Protein AF-A0A961HVD6-F1 (afdb_monomer_lite)

pLDDT: mean 87.01, std 12.21, range [40.41, 98.44]

Foldseek 3Di:
DKEAQQQQGWIWDDDQQAKIFIAHNVRHTQAIDHDDADPPAFGKTWAEKEAYNNRFKIWIFMQGPNWTKIWMWGDDPPDRYIDTDDIGTDPDDDPHYWDWEDEPFWIWTDALQWIWTGGDPDADIDTGGADDSPQDGAWAKYDAHFKIWTDRYQFWIFIAGSRGHTQDIGTPVVVVDRDRSVFWYWADDPDHQKIWIDGPVDIDIDHRDDDPD

Sequence (213 aa):
DYDFASESGHGFILFAGGQLRVLNPDGTLRAGFDYEADEDEQPVFFKSCAIAPDGATLAVHALMENADRILVFEIRQNEARLRETDDFTLPGIYPHLLHMAVNAHGVLVAAPDRTLLFGLQGQDDLDEPFENPEGGIYRPVLAGRDYFVYASGLQEVRVLDADGFEMVRVPLTATGVRYNLNTWRILAGREPRVFVLHSPDRLDFYRVQEFTR

Structure (mmCIF, N/CA/C/O backbone):
data_AF-A0A961HVD6-F1
#
_entry.id   AF-A0A961HVD6-F1
#
loop_
_atom_site.group_PDB
_atom_site.id
_atom_site.type_symbol
_atom_site.label_atom_id
_atom_site.label_alt_id
_atom_site.label_comp_id
_atom_site.label_asym_id
_atom_site.label_entity_id
_atom_site.label_seq_id
_atom_site.pdbx_PDB_ins_code
_atom_site.Cartn_x
_atom_site.Cartn_y
_atom_site.Cartn_z
_atom_site.occupancy
_atom_site.B_iso_or_equiv
_atom_site.auth_seq_id
_atom_site.auth_comp_id
_atom_site.auth_asym_id
_atom_site.auth_atom_id
_atom_site.pdbx_PDB_model_num
ATOM 1 N N . ASP A 1 1 ? -8.473 8.421 2.447 1.00 96.38 1 ASP A N 1
ATOM 2 C CA . ASP A 1 1 ? -8.016 7.578 1.326 1.00 96.38 1 ASP A CA 1
ATOM 3 C C . ASP A 1 1 ? -8.707 6.220 1.410 1.00 96.38 1 ASP A C 1
ATOM 5 O O . ASP A 1 1 ? -9.426 5.999 2.386 1.00 96.38 1 ASP A O 1
ATOM 9 N N . TYR A 1 2 ? -8.571 5.351 0.412 1.00 96.94 2 TYR A N 1
ATOM 10 C CA . TYR A 1 2 ? -9.075 3.978 0.487 1.00 96.94 2 TYR A CA 1
ATOM 11 C C . TYR A 1 2 ? -8.219 3.000 -0.321 1.00 96.94 2 TYR A C 1
ATOM 13 O O . TYR A 1 2 ? -7.558 3.394 -1.278 1.00 96.94 2 TYR A O 1
ATOM 21 N N . ASP A 1 3 ? -8.295 1.718 0.032 1.00 97.00 3 ASP A N 1
ATOM 22 C CA . ASP A 1 3 ? -7.670 0.621 -0.712 1.00 97.00 3 ASP A CA 1
ATOM 23 C C . ASP A 1 3 ? -8.498 -0.677 -0.611 1.00 97.00 3 ASP A C 1
ATOM 25 O O . ASP A 1 3 ? -9.421 -0.772 0.204 1.00 97.00 3 ASP A 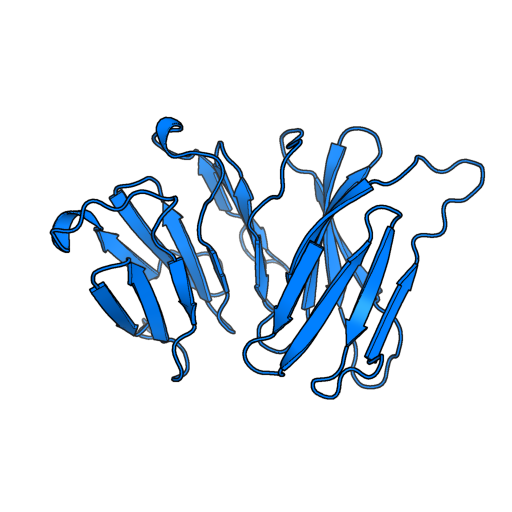O 1
ATOM 29 N N . PHE A 1 4 ? -8.204 -1.673 -1.450 1.00 95.56 4 PHE A N 1
ATOM 30 C CA . PHE A 1 4 ? -8.926 -2.945 -1.510 1.00 95.56 4 PHE A CA 1
ATOM 31 C C . PHE A 1 4 ? -7.991 -4.151 -1.482 1.00 95.56 4 PHE A C 1
ATOM 33 O O . PHE A 1 4 ? -7.079 -4.283 -2.296 1.00 95.56 4 PHE A O 1
ATOM 40 N N . ALA A 1 5 ? -8.303 -5.102 -0.607 1.00 95.56 5 ALA A N 1
ATOM 41 C CA . ALA A 1 5 ? -7.581 -6.359 -0.503 1.00 95.56 5 ALA A CA 1
ATOM 42 C C . ALA A 1 5 ? -7.982 -7.292 -1.655 1.00 95.56 5 ALA A C 1
ATOM 44 O O . ALA A 1 5 ? -9.120 -7.761 -1.728 1.00 95.56 5 ALA A O 1
ATOM 45 N N . SER A 1 6 ? -7.054 -7.559 -2.571 1.00 91.50 6 SER A N 1
ATOM 46 C CA . SER A 1 6 ? -7.339 -8.247 -3.836 1.00 91.50 6 SER A CA 1
ATOM 47 C C . SER A 1 6 ? -7.744 -9.722 -3.696 1.00 91.50 6 SER A C 1
ATOM 49 O O . SER A 1 6 ? -8.487 -10.214 -4.545 1.00 91.50 6 SER A O 1
ATOM 51 N N . GLU A 1 7 ? -7.303 -10.426 -2.646 1.00 92.81 7 GLU A N 1
ATOM 52 C CA . GLU A 1 7 ? -7.670 -11.832 -2.404 1.00 92.81 7 GLU A CA 1
ATOM 53 C C . GLU A 1 7 ? -8.910 -11.951 -1.515 1.00 92.81 7 GLU A C 1
ATOM 55 O O . GLU A 1 7 ? -9.793 -12.768 -1.773 1.00 92.81 7 GLU A O 1
ATOM 60 N N . SER A 1 8 ? -8.982 -11.142 -0.457 1.00 93.56 8 SER A N 1
ATOM 61 C CA . SER A 1 8 ? -10.047 -11.252 0.544 1.00 93.56 8 SER A CA 1
ATOM 62 C C . SER A 1 8 ? -11.287 -10.404 0.242 1.00 93.56 8 SER A C 1
ATOM 64 O O . SER A 1 8 ? -12.349 -10.655 0.809 1.00 93.56 8 SER A O 1
ATOM 66 N N . GLY A 1 9 ? -11.173 -9.410 -0.643 1.00 94.94 9 GLY A N 1
ATOM 67 C CA . GLY A 1 9 ? -12.255 -8.497 -1.020 1.00 94.94 9 GLY A CA 1
ATOM 68 C C . GLY A 1 9 ? -12.602 -7.447 0.038 1.00 94.94 9 GLY A C 1
ATOM 69 O O . GLY A 1 9 ? -13.599 -6.743 -0.119 1.00 94.94 9 GLY A O 1
ATOM 70 N N . HIS A 1 10 ? -11.823 -7.341 1.118 1.00 96.56 10 HIS A N 1
ATOM 71 C CA . HIS A 1 10 ? -12.032 -6.311 2.133 1.00 96.56 10 HIS A CA 1
ATOM 72 C C . HIS A 1 10 ? -11.754 -4.915 1.571 1.00 96.56 10 HIS A C 1
ATOM 74 O O . HIS A 1 10 ? -10.795 -4.713 0.825 1.00 96.56 10 HIS A O 1
ATOM 80 N N . GLY A 1 11 ? -12.573 -3.946 1.972 1.00 97.94 11 GLY A N 1
ATOM 81 C CA . GLY A 1 11 ? -12.310 -2.529 1.732 1.00 97.94 11 GLY A CA 1
ATOM 82 C C . GLY A 1 11 ? -11.630 -1.899 2.939 1.00 97.94 11 GLY A C 1
ATOM 83 O O . GLY A 1 11 ? -12.036 -2.152 4.071 1.00 97.94 11 GLY A O 1
ATOM 84 N N . PHE A 1 12 ? -10.634 -1.053 2.717 1.00 98.12 12 PHE A N 1
ATOM 85 C CA . PHE A 1 12 ? -10.002 -0.240 3.747 1.00 98.12 12 PHE A CA 1
ATOM 86 C C . PHE A 1 12 ? -10.292 1.232 3.483 1.00 98.12 12 PHE A C 1
ATOM 88 O O . PHE A 1 12 ? -10.072 1.720 2.379 1.00 98.12 12 PHE A O 1
ATOM 95 N N . ILE A 1 13 ? -10.801 1.939 4.488 1.00 98.31 13 ILE A N 1
ATOM 96 C CA . ILE A 1 13 ? -11.105 3.364 4.422 1.00 98.31 13 ILE A CA 1
ATOM 97 C C . ILE A 1 13 ? -10.343 4.084 5.527 1.00 98.31 13 ILE A C 1
ATOM 99 O O . ILE A 1 13 ? -10.416 3.720 6.704 1.00 98.31 13 ILE A O 1
ATOM 103 N N . LEU A 1 14 ? -9.667 5.153 5.126 1.00 97.88 14 LEU A N 1
ATOM 104 C CA . LEU A 1 14 ? -8.928 6.064 5.982 1.00 97.88 14 LEU A CA 1
ATOM 105 C C . LEU A 1 14 ? -9.602 7.435 5.996 1.00 97.88 14 LEU A C 1
ATOM 107 O O . LEU A 1 14 ? -9.875 8.023 4.941 1.00 97.88 14 LEU A O 1
ATOM 111 N N . PHE A 1 15 ? -9.778 7.980 7.195 1.00 97.06 15 PHE A N 1
ATOM 112 C CA . PHE A 1 15 ? -10.212 9.350 7.436 1.00 97.06 15 PHE A CA 1
ATOM 113 C C . PHE A 1 15 ? -9.050 10.169 7.995 1.00 97.06 15 PHE A C 1
ATOM 115 O O . PHE A 1 15 ? -8.335 9.719 8.887 1.00 97.06 15 PHE A O 1
ATOM 122 N N . ALA A 1 16 ? -8.885 11.395 7.493 1.00 95.44 16 ALA A N 1
ATOM 123 C CA . ALA A 1 16 ? -7.726 12.228 7.815 1.00 95.44 16 ALA A CA 1
ATOM 124 C C . ALA A 1 16 ? -7.584 12.552 9.312 1.00 95.44 16 ALA A C 1
ATOM 126 O O . ALA A 1 16 ? -6.470 12.744 9.786 1.00 95.44 16 ALA A O 1
ATOM 127 N N . GLY A 1 17 ? -8.698 12.562 10.052 1.00 93.44 17 GLY A N 1
ATOM 128 C CA . GLY A 1 17 ? -8.731 12.782 11.500 1.00 93.44 17 GLY A CA 1
ATOM 129 C C . GLY A 1 17 ? -8.366 11.560 12.349 1.00 93.44 17 GLY A C 1
ATOM 130 O O . GLY A 1 17 ? -8.768 11.515 13.504 1.00 93.44 17 GLY A O 1
ATOM 131 N N . GLY A 1 18 ? -7.685 10.556 11.789 1.00 94.31 18 GLY A N 1
ATOM 132 C CA . GLY A 1 18 ? -7.186 9.411 12.555 1.00 94.31 18 GLY A CA 1
ATOM 133 C C . GLY A 1 18 ? -8.149 8.225 12.676 1.00 94.31 18 GLY A C 1
ATOM 134 O O . GLY A 1 18 ? -7.888 7.308 13.449 1.00 94.31 18 GLY A O 1
ATOM 135 N N . GLN A 1 19 ? -9.262 8.207 11.930 1.00 96.50 19 GLN A N 1
ATOM 136 C CA . GLN A 1 19 ? -10.169 7.053 11.924 1.00 96.50 19 GLN A CA 1
ATOM 137 C C . GLN A 1 19 ? -9.837 6.090 10.784 1.00 96.50 19 GLN A C 1
ATOM 139 O O . GLN A 1 19 ? -9.651 6.492 9.634 1.00 96.50 19 GLN A O 1
ATOM 144 N N . LEU A 1 20 ? -9.852 4.799 11.096 1.00 97.94 20 LEU A N 1
ATOM 145 C CA . LEU A 1 20 ? -9.625 3.691 10.175 1.00 97.94 20 LEU A CA 1
ATOM 146 C C . LEU A 1 20 ? -10.814 2.739 10.223 1.00 97.94 20 LEU A C 1
ATOM 148 O O . LEU A 1 20 ? -11.308 2.396 11.302 1.00 97.94 20 LEU A O 1
ATOM 152 N N . ARG A 1 21 ? -11.292 2.297 9.062 1.00 98.06 21 ARG A N 1
ATOM 153 C CA . ARG A 1 21 ? -12.404 1.347 8.952 1.00 98.06 21 ARG A CA 1
ATOM 154 C C . ARG A 1 21 ? -12.072 0.283 7.924 1.00 98.06 21 ARG A C 1
ATOM 156 O O . ARG A 1 21 ? -11.717 0.605 6.796 1.00 98.06 21 ARG A O 1
ATOM 163 N N . VAL A 1 22 ? -12.249 -0.974 8.302 1.00 97.75 22 VAL A N 1
ATOM 164 C CA . VAL A 1 22 ? -12.130 -2.115 7.396 1.00 97.75 22 VAL A CA 1
ATOM 165 C C . VAL A 1 22 ? -13.504 -2.729 7.220 1.00 97.75 22 VAL A C 1
ATOM 167 O O . VAL A 1 22 ? -14.193 -3.013 8.198 1.00 97.75 22 VAL A O 1
ATOM 170 N N . LEU A 1 23 ? -13.909 -2.905 5.971 1.00 97.81 23 LEU A N 1
ATOM 171 C CA . LEU A 1 23 ? -15.210 -3.412 5.569 1.00 97.81 23 LEU A CA 1
ATOM 172 C C . LEU A 1 23 ? -15.075 -4.824 5.005 1.00 97.81 23 LEU A C 1
ATOM 174 O O . LEU A 1 23 ? -14.132 -5.122 4.272 1.00 97.81 23 LEU A O 1
ATOM 178 N N . ASN A 1 24 ? -16.046 -5.674 5.318 1.00 96.62 24 ASN A N 1
ATOM 179 C CA . ASN A 1 24 ? -16.273 -6.944 4.638 1.00 96.62 24 ASN A CA 1
ATOM 180 C C . ASN A 1 24 ? -16.651 -6.716 3.162 1.00 96.62 24 ASN A C 1
ATOM 182 O O . ASN A 1 24 ? -17.112 -5.625 2.812 1.00 96.62 24 ASN A O 1
ATOM 186 N N . PRO A 1 25 ? -16.529 -7.740 2.295 1.00 96.38 25 PRO A N 1
ATOM 187 C CA . PRO A 1 25 ? -16.942 -7.640 0.892 1.00 96.38 25 PRO A CA 1
ATOM 188 C C . PRO A 1 25 ? -18.417 -7.255 0.689 1.00 96.38 25 PRO A C 1
ATOM 190 O O . PRO A 1 25 ? -18.783 -6.726 -0.357 1.00 96.38 25 PRO A O 1
ATOM 193 N N . ASP A 1 26 ? -19.271 -7.511 1.683 1.00 97.00 26 ASP A N 1
ATOM 194 C CA . ASP A 1 26 ? -20.685 -7.117 1.687 1.00 97.00 26 ASP A CA 1
ATOM 195 C C . ASP A 1 26 ? -20.925 -5.665 2.157 1.00 97.00 26 ASP A C 1
ATOM 197 O O . ASP A 1 26 ? -22.067 -5.209 2.206 1.00 97.00 26 ASP A O 1
ATOM 201 N N . GLY A 1 27 ? -19.860 -4.931 2.494 1.00 96.00 27 GLY A N 1
ATOM 202 C CA . GLY A 1 27 ? -19.898 -3.550 2.972 1.00 96.00 27 GLY A CA 1
ATOM 203 C C . GLY A 1 27 ? -20.130 -3.396 4.477 1.00 96.00 27 GLY A C 1
ATOM 204 O O . GLY A 1 27 ? -20.150 -2.266 4.968 1.00 96.00 27 GLY A O 1
ATOM 205 N N . THR A 1 28 ? -20.294 -4.485 5.234 1.00 97.31 28 THR A N 1
ATOM 206 C CA . THR A 1 28 ? -20.433 -4.414 6.697 1.00 97.31 28 THR A CA 1
ATOM 207 C C . THR A 1 28 ? -19.098 -4.101 7.373 1.00 97.31 28 THR A C 1
ATOM 209 O O . THR A 1 28 ? -18.032 -4.443 6.864 1.00 97.31 28 THR A O 1
ATOM 212 N N . LEU A 1 29 ? -19.131 -3.442 8.536 1.00 96.62 29 LEU A N 1
ATOM 213 C CA . LEU A 1 29 ? -17.916 -3.133 9.291 1.00 96.62 29 LEU A CA 1
ATOM 214 C C . LEU A 1 29 ? -17.283 -4.422 9.837 1.00 96.62 29 LEU A C 1
ATOM 216 O O . LEU A 1 29 ? -17.915 -5.142 10.608 1.00 96.62 29 LEU A O 1
ATOM 220 N N . ARG A 1 30 ? -16.025 -4.677 9.469 1.00 95.38 30 ARG A N 1
ATOM 221 C CA . ARG A 1 30 ? -15.203 -5.778 9.987 1.00 95.38 30 ARG A CA 1
ATOM 222 C C . ARG A 1 30 ? -14.412 -5.356 11.218 1.00 95.38 30 ARG A C 1
ATOM 224 O O . ARG A 1 30 ? -14.473 -6.028 12.240 1.00 95.38 30 ARG A O 1
ATOM 231 N N . ALA A 1 31 ? -13.659 -4.266 11.103 1.00 97.31 31 ALA A N 1
ATOM 232 C CA . ALA A 1 31 ? -12.807 -3.759 12.172 1.00 97.31 31 ALA A CA 1
ATOM 233 C C . ALA A 1 31 ? -12.637 -2.240 12.077 1.00 97.31 31 ALA A C 1
ATOM 235 O O . ALA A 1 31 ? -12.802 -1.651 11.004 1.00 97.31 31 ALA A O 1
ATOM 236 N N . GLY A 1 32 ? -12.292 -1.602 13.193 1.00 96.50 32 GLY A N 1
ATOM 237 C CA . GLY A 1 32 ? -12.014 -0.170 13.228 1.00 96.50 32 GLY A CA 1
ATOM 238 C C . GLY A 1 32 ? -10.918 0.217 14.210 1.00 96.50 32 GLY A C 1
ATOM 239 O O . GLY A 1 32 ? -10.555 -0.543 15.110 1.00 96.50 32 GLY A O 1
ATOM 240 N N . PHE A 1 33 ? -10.403 1.421 14.011 1.00 96.44 33 PHE A N 1
ATOM 241 C CA . PHE A 1 33 ? -9.526 2.122 14.937 1.00 96.44 33 PHE A CA 1
ATOM 242 C C . PHE A 1 33 ? -9.865 3.604 14.885 1.00 96.44 33 PHE A C 1
ATOM 244 O O . PHE A 1 33 ? -10.141 4.137 13.810 1.00 96.44 33 PHE A O 1
ATOM 251 N N . ASP A 1 34 ? -9.865 4.235 16.047 1.00 94.38 34 ASP A N 1
ATOM 252 C CA . ASP A 1 34 ? -10.027 5.669 16.202 1.00 94.38 34 ASP A CA 1
ATOM 253 C C . ASP A 1 34 ? -8.810 6.157 16.975 1.00 94.38 34 ASP A C 1
ATOM 255 O O . ASP A 1 34 ? -8.544 5.669 18.073 1.00 94.38 34 ASP A O 1
ATOM 259 N N . TYR A 1 35 ? -8.050 7.067 16.368 1.00 90.38 35 TYR A N 1
ATOM 260 C CA . TYR A 1 35 ? -6.991 7.770 17.071 1.00 90.38 35 TYR A CA 1
ATOM 261 C C . TYR A 1 35 ? -7.640 8.665 18.131 1.00 90.38 35 TYR A C 1
ATOM 263 O O . TYR A 1 35 ? -8.384 9.594 17.803 1.00 90.38 35 TYR A O 1
ATOM 271 N N . GLU A 1 36 ? -7.394 8.357 19.396 1.00 83.38 36 GLU A N 1
ATOM 272 C CA . GLU A 1 36 ? -7.840 9.161 20.526 1.00 83.38 36 GLU A CA 1
ATOM 273 C C . GLU A 1 36 ? -6.686 10.084 20.899 1.00 83.38 36 GLU A C 1
ATOM 275 O O . GLU A 1 36 ? -5.717 9.636 21.493 1.00 83.38 36 GLU A O 1
ATOM 280 N N . ALA A 1 37 ? -6.772 11.356 20.502 1.00 67.31 37 ALA A N 1
ATOM 281 C CA . ALA A 1 37 ? -5.820 12.351 20.972 1.00 67.31 37 ALA A CA 1
ATOM 282 C C . ALA A 1 37 ? -6.122 12.660 22.444 1.00 67.31 37 ALA A C 1
ATOM 284 O O . ALA A 1 37 ? -7.191 13.200 22.750 1.00 67.31 37 ALA A O 1
ATOM 285 N N . ASP A 1 38 ? -5.197 12.328 23.341 1.00 67.81 38 ASP A N 1
ATOM 286 C CA . ASP A 1 38 ? -5.226 12.836 24.715 1.00 67.81 38 ASP A CA 1
ATOM 287 C C . ASP A 1 38 ? -4.996 14.364 24.735 1.00 67.81 38 ASP A C 1
ATOM 289 O O . ASP A 1 38 ? -4.499 14.949 23.771 1.00 67.81 38 ASP A O 1
ATOM 293 N N . GLU A 1 39 ? -5.354 15.044 25.835 1.00 61.69 39 GLU A N 1
ATOM 294 C CA . GLU A 1 39 ? -5.254 16.518 25.953 1.00 61.69 39 GLU A CA 1
ATOM 295 C C . GLU A 1 39 ? -3.830 17.067 25.713 1.00 61.69 39 GLU A C 1
ATOM 297 O O . GLU A 1 39 ? -3.677 18.226 25.321 1.00 61.69 39 GLU A O 1
ATOM 302 N N . ASP A 1 40 ? -2.809 16.225 25.904 1.00 65.06 40 ASP A N 1
ATOM 303 C CA . ASP A 1 40 ? -1.390 16.535 25.707 1.00 65.06 40 ASP A CA 1
ATOM 304 C C . ASP A 1 40 ? -0.812 15.974 24.387 1.00 65.06 40 ASP A C 1
ATOM 306 O O . ASP A 1 40 ? 0.363 16.205 24.080 1.00 65.06 40 ASP A O 1
ATOM 310 N N . GLU A 1 41 ? -1.599 15.242 23.592 1.00 67.81 41 GLU A N 1
ATOM 311 C CA . GLU A 1 41 ? -1.128 14.624 22.350 1.00 67.81 41 GLU A CA 1
ATOM 312 C C . GLU A 1 41 ? -1.176 15.569 21.147 1.00 67.81 41 GLU A C 1
ATOM 314 O O . GLU A 1 41 ? -2.061 16.413 20.978 1.00 67.81 41 GLU A O 1
ATOM 319 N N . GLN A 1 42 ? -0.187 15.414 20.265 1.00 74.12 42 GLN A N 1
ATOM 320 C CA . GLN A 1 42 ? -0.107 16.203 19.044 1.00 74.12 42 GLN A CA 1
ATOM 321 C C . GLN A 1 42 ? -1.145 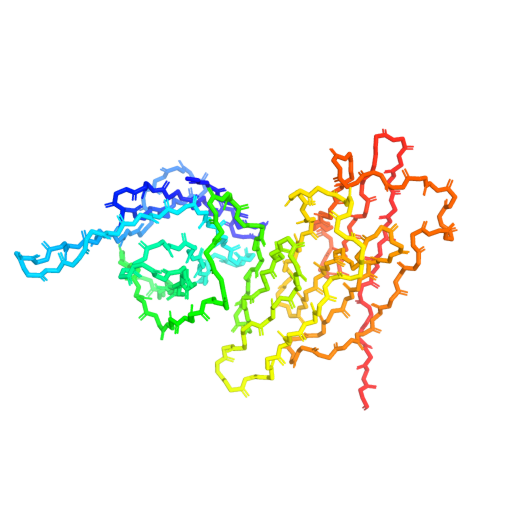15.742 18.011 1.00 74.12 42 GLN A C 1
ATOM 323 O O . GLN A 1 42 ? -1.423 14.549 17.894 1.00 74.12 42 GLN A O 1
ATOM 328 N N . PRO A 1 43 ? -1.703 16.671 17.213 1.00 83.88 43 PRO A N 1
ATOM 329 C CA . PRO A 1 43 ? -2.665 16.317 16.180 1.00 83.88 43 PRO A CA 1
ATOM 330 C C . PRO A 1 43 ? -2.037 15.376 15.148 1.00 83.88 43 PRO A C 1
ATOM 332 O O . PRO A 1 43 ? -0.922 15.610 14.676 1.00 83.88 43 PRO A O 1
ATOM 335 N N . VAL A 1 44 ? -2.797 14.358 14.746 1.00 91.06 44 VAL A N 1
ATOM 336 C CA . VAL A 1 44 ? -2.428 13.460 13.647 1.00 91.06 44 VAL A CA 1
ATOM 337 C C . VAL A 1 44 ? -3.134 13.863 12.365 1.00 91.06 44 VAL A C 1
ATOM 339 O O . VAL A 1 44 ? -4.266 14.354 12.381 1.00 91.06 44 VAL A O 1
ATOM 342 N N . PHE A 1 45 ? -2.483 13.619 11.232 1.00 95.19 45 PHE A N 1
ATOM 343 C CA . PHE A 1 45 ? -3.111 13.771 9.927 1.00 95.19 45 PHE A CA 1
ATOM 344 C C . PHE A 1 45 ? -2.814 12.567 9.043 1.00 95.19 45 PHE A C 1
ATOM 346 O O . PHE A 1 45 ? -1.714 12.419 8.508 1.00 95.19 45 PHE A O 1
ATOM 353 N N . PHE A 1 46 ? -3.809 11.700 8.884 1.00 97.00 46 PHE A N 1
ATOM 354 C CA . PHE A 1 46 ? -3.704 10.498 8.062 1.00 97.00 46 PHE A CA 1
ATOM 355 C C . PHE A 1 46 ? -3.881 10.868 6.583 1.00 97.00 46 PHE A C 1
ATOM 357 O O . PHE A 1 46 ? -4.850 11.534 6.210 1.00 97.00 46 PHE A O 1
ATOM 364 N N . LYS A 1 47 ? -2.946 10.449 5.727 1.00 96.94 47 LYS A N 1
ATOM 365 C CA . LYS A 1 47 ? -2.863 10.893 4.327 1.00 96.94 47 LYS A CA 1
ATOM 366 C C . LYS A 1 47 ? -3.256 9.795 3.351 1.00 96.94 47 LYS A C 1
ATOM 368 O O . LYS A 1 47 ? -4.237 9.971 2.632 1.00 96.94 47 LYS A O 1
ATOM 373 N N . SER A 1 48 ? -2.519 8.686 3.333 1.00 97.38 48 SER A N 1
ATOM 374 C CA . SER A 1 48 ? -2.748 7.561 2.419 1.00 97.38 48 SER A CA 1
ATOM 375 C C . SER A 1 48 ? -2.723 6.219 3.136 1.00 97.38 48 SER A C 1
ATOM 377 O O . SER A 1 48 ? -2.219 6.109 4.255 1.00 97.38 48 SER A O 1
ATOM 379 N N . CYS A 1 49 ? -3.299 5.200 2.504 1.00 97.94 49 CYS A N 1
ATOM 380 C CA . CYS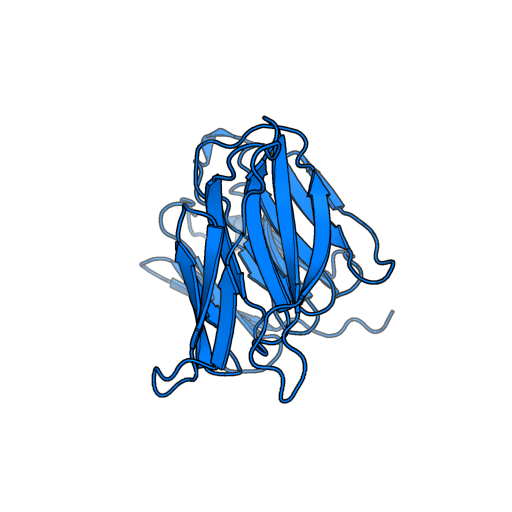 A 1 49 ? -3.392 3.859 3.070 1.00 97.94 49 CYS A CA 1
ATOM 381 C C . CYS A 1 49 ? -3.121 2.760 2.043 1.00 97.94 49 CYS A C 1
ATOM 383 O O . CYS A 1 49 ? -3.334 2.959 0.851 1.00 97.94 49 CYS A O 1
ATOM 385 N N . ALA A 1 50 ? -2.718 1.590 2.535 1.00 98.06 50 ALA A N 1
ATOM 386 C CA . ALA A 1 50 ? -2.680 0.348 1.773 1.00 98.06 50 ALA A CA 1
ATOM 387 C C . ALA A 1 50 ? -3.172 -0.827 2.630 1.00 98.06 50 ALA A C 1
ATOM 389 O O . ALA A 1 50 ? -3.038 -0.804 3.858 1.00 98.06 50 ALA A O 1
ATOM 390 N N . ILE A 1 51 ? -3.732 -1.854 1.995 1.00 97.81 51 ILE A N 1
ATOM 391 C CA . ILE A 1 51 ? -4.143 -3.105 2.644 1.00 97.81 51 ILE A CA 1
ATOM 392 C C . ILE A 1 51 ? -3.532 -4.310 1.926 1.00 97.81 51 ILE A C 1
ATOM 394 O O . ILE A 1 51 ? -3.451 -4.358 0.700 1.00 97.81 51 ILE A O 1
ATOM 398 N N . ALA A 1 52 ? -3.104 -5.303 2.703 1.00 96.81 52 ALA A N 1
ATOM 399 C CA . ALA A 1 52 ? -2.510 -6.516 2.170 1.00 96.81 52 ALA A CA 1
ATOM 400 C C . ALA A 1 52 ? -3.529 -7.320 1.353 1.00 96.81 52 ALA A C 1
ATOM 402 O O . ALA A 1 52 ? -4.729 -7.251 1.636 1.00 96.81 52 ALA A O 1
ATOM 403 N N . PRO A 1 53 ? -3.091 -8.132 0.371 1.00 95.25 53 PRO A N 1
ATOM 404 C CA . PRO A 1 53 ? -4.003 -8.928 -0.454 1.00 95.25 53 PRO A CA 1
ATOM 405 C C . PRO A 1 53 ? -4.987 -9.787 0.359 1.00 95.25 53 PRO A C 1
ATOM 407 O O . PRO A 1 53 ? -6.173 -9.873 0.025 1.00 95.25 53 PRO A O 1
ATOM 410 N N . ASP A 1 54 ? -4.522 -10.368 1.466 1.00 95.00 54 ASP A N 1
ATOM 411 C CA . ASP A 1 54 ? -5.317 -11.191 2.386 1.00 95.00 54 ASP A CA 1
ATOM 412 C C . ASP A 1 54 ? -6.192 -10.378 3.361 1.00 95.00 54 ASP A C 1
ATOM 414 O O . ASP A 1 54 ? -7.069 -10.930 4.030 1.00 95.00 54 ASP A O 1
ATOM 418 N N . GLY A 1 55 ? -6.005 -9.059 3.414 1.00 95.25 55 GLY A N 1
ATOM 419 C CA . GLY A 1 55 ? -6.705 -8.148 4.309 1.00 95.25 55 GLY A CA 1
ATOM 420 C C . GLY A 1 55 ? -6.373 -8.334 5.789 1.00 95.25 55 GLY A C 1
ATOM 421 O O . GLY A 1 55 ? -7.229 -8.024 6.623 1.00 95.25 55 GLY A O 1
ATOM 422 N N . ALA A 1 56 ? -5.207 -8.898 6.120 1.00 95.00 56 ALA A N 1
ATOM 423 C CA . ALA A 1 56 ? -4.749 -9.082 7.498 1.00 95.00 56 ALA A CA 1
ATOM 424 C C . ALA A 1 56 ? -3.862 -7.928 7.986 1.00 95.00 56 ALA A C 1
ATOM 426 O O . ALA A 1 56 ? -3.992 -7.526 9.141 1.00 95.00 56 ALA A O 1
ATOM 427 N N . THR A 1 57 ? -3.031 -7.370 7.105 1.00 96.88 57 THR A N 1
ATOM 428 C CA . THR A 1 57 ? -2.094 -6.279 7.416 1.00 96.88 57 THR A CA 1
ATOM 429 C C . THR A 1 57 ? -2.486 -5.009 6.669 1.00 96.88 57 THR A C 1
ATOM 431 O O . THR A 1 57 ? -2.910 -5.064 5.512 1.00 96.88 57 THR A O 1
ATOM 434 N N . LEU A 1 58 ? -2.362 -3.854 7.318 1.00 97.88 58 LEU A N 1
ATOM 435 C CA . LEU A 1 58 ? -2.644 -2.542 6.742 1.00 97.88 58 LEU A CA 1
ATOM 436 C C . LEU A 1 58 ? -1.494 -1.585 7.032 1.00 97.88 58 LEU A C 1
ATOM 438 O O . LEU A 1 58 ? -0.864 -1.681 8.080 1.00 97.88 58 LEU A O 1
ATOM 442 N N . ALA A 1 59 ? -1.273 -0.628 6.139 1.00 98.44 59 ALA A N 1
ATOM 443 C CA . ALA A 1 59 ? -0.310 0.447 6.328 1.00 98.44 59 ALA A CA 1
ATOM 444 C C . ALA A 1 59 ? -0.987 1.809 6.156 1.00 98.44 59 ALA A C 1
ATOM 446 O O . ALA A 1 59 ? -1.833 1.994 5.273 1.00 98.44 59 ALA A O 1
ATOM 447 N N . VAL A 1 60 ? -0.602 2.772 6.987 1.00 98.38 60 VAL A N 1
ATOM 448 C CA . VAL A 1 60 ? -1.108 4.145 6.981 1.00 98.38 60 VAL A CA 1
ATOM 449 C C . VAL A 1 60 ? 0.063 5.108 6.958 1.00 98.38 60 VAL A C 1
ATOM 451 O O . VAL A 1 60 ? 0.913 5.079 7.837 1.00 98.38 60 VAL A O 1
ATOM 454 N N . HIS A 1 61 ? 0.072 6.007 5.983 1.00 98.19 61 HIS A N 1
ATOM 455 C CA . HIS A 1 61 ? 0.959 7.158 5.978 1.00 98.19 61 HIS A CA 1
ATOM 456 C C . HIS A 1 61 ? 0.295 8.301 6.751 1.00 98.19 61 HIS A C 1
ATOM 458 O O . HIS A 1 61 ? -0.778 8.780 6.364 1.00 98.19 61 HIS A O 1
ATOM 464 N N . ALA A 1 62 ? 0.935 8.755 7.823 1.00 97.12 62 ALA A N 1
ATOM 465 C CA . ALA A 1 62 ? 0.444 9.810 8.700 1.00 97.12 62 ALA A CA 1
ATOM 466 C C . ALA A 1 62 ? 1.501 10.898 8.913 1.00 97.12 62 ALA A C 1
ATOM 468 O O . ALA A 1 62 ? 2.689 10.609 8.947 1.00 97.12 62 ALA A O 1
ATOM 469 N N . LEU A 1 63 ? 1.068 12.146 9.087 1.00 95.88 63 LEU A N 1
ATOM 470 C CA . LEU A 1 63 ? 1.888 13.209 9.669 1.00 95.88 63 LEU A CA 1
ATOM 471 C C . LEU A 1 63 ? 1.599 13.264 11.170 1.00 95.88 63 LEU A C 1
ATOM 473 O O . LEU A 1 63 ? 0.455 13.512 11.561 1.00 95.88 63 LEU A O 1
ATOM 477 N N . MET A 1 64 ? 2.627 13.042 11.984 1.00 92.81 64 MET A N 1
ATOM 478 C CA . MET A 1 64 ? 2.571 13.055 13.447 1.00 92.81 64 MET A CA 1
ATOM 479 C C . MET A 1 64 ? 3.835 13.729 13.975 1.00 92.81 64 MET A C 1
ATOM 481 O O . MET A 1 64 ? 4.932 13.441 13.507 1.00 92.81 64 MET A O 1
ATOM 485 N N . GLU A 1 65 ? 3.702 14.658 14.920 1.00 89.88 65 GLU A N 1
ATOM 486 C CA . GLU A 1 65 ? 4.856 15.334 15.542 1.00 89.88 65 GLU A CA 1
ATOM 487 C C . GLU A 1 65 ? 5.817 16.028 14.551 1.00 89.88 65 GLU A C 1
ATOM 489 O O . GLU A 1 65 ? 7.024 16.105 14.770 1.00 89.88 65 GLU A O 1
ATOM 494 N N . ASN A 1 66 ? 5.283 16.561 13.445 1.00 90.44 66 ASN A N 1
ATOM 495 C CA . ASN A 1 66 ? 6.050 17.122 12.319 1.00 90.44 66 ASN A CA 1
ATOM 496 C C . ASN A 1 66 ? 6.966 16.122 11.589 1.00 90.44 66 ASN A C 1
ATOM 498 O O . ASN A 1 66 ? 7.876 16.540 10.873 1.00 90.44 66 ASN A O 1
ATOM 502 N N . ALA A 1 67 ? 6.717 14.825 11.729 1.00 95.00 67 ALA A N 1
ATOM 503 C CA . ALA A 1 67 ? 7.354 13.779 10.947 1.00 95.00 67 ALA A CA 1
ATOM 504 C C . ALA A 1 67 ? 6.293 12.987 10.183 1.00 95.00 67 ALA A C 1
ATOM 506 O O . ALA A 1 67 ? 5.211 12.709 10.705 1.00 95.00 67 ALA A O 1
ATOM 507 N N . ASP A 1 68 ? 6.600 12.616 8.943 1.00 97.12 68 ASP A N 1
ATOM 508 C CA . ASP A 1 68 ? 5.781 11.620 8.269 1.00 97.12 68 ASP A CA 1
ATOM 509 C C . ASP A 1 68 ? 6.188 10.228 8.741 1.00 97.12 68 ASP A C 1
ATOM 511 O O . ASP A 1 68 ? 7.373 9.923 8.886 1.00 97.12 68 ASP A O 1
ATOM 515 N N . ARG A 1 69 ? 5.188 9.394 8.994 1.00 97.06 69 ARG A N 1
ATOM 516 C CA . ARG A 1 69 ? 5.326 8.050 9.538 1.00 97.06 69 ARG A CA 1
ATOM 517 C C . ARG A 1 69 ? 4.499 7.055 8.743 1.00 97.06 69 ARG A C 1
ATOM 519 O O . ARG A 1 69 ? 3.474 7.419 8.161 1.00 97.06 69 ARG A O 1
ATOM 526 N N . ILE A 1 70 ? 4.943 5.805 8.742 1.00 98.00 70 ILE A N 1
ATOM 527 C CA . ILE A 1 70 ? 4.192 4.642 8.283 1.00 98.00 70 ILE A CA 1
ATOM 528 C C . ILE A 1 70 ? 3.794 3.841 9.515 1.00 98.00 70 ILE A C 1
ATOM 530 O O . ILE A 1 70 ? 4.643 3.232 10.156 1.00 98.00 70 ILE A O 1
ATOM 534 N N . LEU A 1 71 ? 2.503 3.841 9.819 1.00 97.44 71 LEU A N 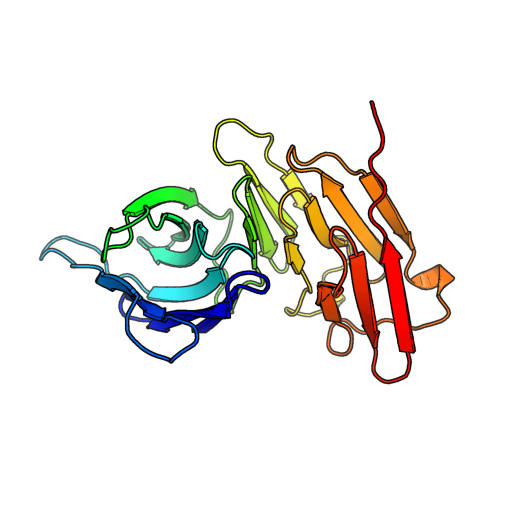1
ATOM 535 C CA . LEU A 1 71 ? 1.914 3.032 10.877 1.00 97.44 71 LEU A CA 1
ATOM 536 C C . LEU A 1 71 ? 1.409 1.722 10.279 1.00 97.44 71 LEU A C 1
ATOM 538 O O . LEU A 1 71 ? 0.718 1.738 9.253 1.00 97.44 71 LEU A O 1
ATOM 542 N N . VAL A 1 72 ? 1.715 0.603 10.923 1.00 98.00 72 VAL A N 1
ATOM 543 C CA . VAL A 1 72 ? 1.276 -0.729 10.501 1.00 98.00 72 VAL A CA 1
ATOM 544 C C . VAL A 1 72 ? 0.260 -1.265 11.486 1.00 98.00 72 VAL A C 1
ATOM 546 O O . VAL A 1 72 ? 0.441 -1.193 12.700 1.00 98.00 72 VAL A O 1
ATOM 549 N N . PHE A 1 73 ? -0.823 -1.810 10.944 1.00 97.75 73 PHE A N 1
ATOM 550 C CA . PHE A 1 73 ? -1.906 -2.392 11.713 1.00 97.75 73 PHE A CA 1
ATOM 551 C C . PHE A 1 73 ? -2.155 -3.835 11.293 1.00 97.75 73 PHE A C 1
ATOM 553 O O . PHE A 1 73 ? -2.103 -4.171 10.111 1.00 97.75 73 PHE A O 1
ATOM 560 N N . GLU A 1 74 ? -2.545 -4.662 12.255 1.00 96.19 74 GLU A N 1
ATOM 561 C CA . GLU A 1 74 ? -3.012 -6.024 12.026 1.00 96.19 74 GLU A CA 1
ATOM 562 C C . GLU A 1 74 ? -4.480 -6.194 12.433 1.00 96.19 74 GLU A C 1
ATOM 564 O O . GLU A 1 74 ? -4.952 -5.646 13.439 1.00 96.19 74 GLU A O 1
ATOM 569 N N . ILE A 1 75 ? -5.194 -7.026 11.671 1.00 93.31 75 ILE A N 1
ATOM 570 C CA . ILE A 1 75 ? -6.498 -7.579 12.039 1.00 93.31 75 ILE A CA 1
ATOM 571 C C . ILE A 1 75 ? -6.315 -9.033 12.444 1.00 93.31 75 ILE A C 1
ATOM 573 O O . ILE A 1 75 ? -6.127 -9.919 11.606 1.00 93.31 75 ILE A O 1
ATOM 577 N N . ARG A 1 76 ? -6.474 -9.310 13.734 1.00 86.50 76 ARG A N 1
ATOM 578 C CA . ARG A 1 76 ? -6.533 -10.686 14.224 1.00 86.50 76 ARG A CA 1
ATOM 579 C C . ARG A 1 76 ? -7.877 -11.322 13.899 1.00 86.50 76 ARG A C 1
ATOM 581 O O . ARG A 1 76 ? -8.918 -10.665 13.846 1.00 86.50 76 ARG A O 1
ATOM 588 N N . GLN A 1 77 ? -7.862 -12.636 13.686 1.00 76.69 77 GLN A N 1
ATOM 589 C CA . GLN A 1 77 ? -9.092 -13.389 13.461 1.00 76.69 77 GLN A CA 1
ATOM 590 C C . GLN A 1 77 ? -10.041 -13.216 14.656 1.00 76.69 77 GLN A C 1
ATOM 592 O O . GLN A 1 77 ? -9.655 -13.450 15.798 1.00 76.69 77 GLN A O 1
ATOM 597 N N . ASN A 1 78 ? -11.290 -12.842 14.365 1.00 80.56 78 ASN A N 1
ATOM 598 C CA . ASN A 1 78 ? -12.364 -12.577 15.332 1.00 80.56 78 ASN A CA 1
ATOM 599 C C . ASN A 1 78 ? -12.202 -11.318 16.205 1.00 80.56 78 ASN A C 1
ATOM 601 O O . ASN A 1 78 ? -12.964 -11.150 17.157 1.00 80.56 78 ASN A O 1
ATOM 605 N N . GLU A 1 79 ? -11.271 -10.418 15.888 1.00 85.81 79 GLU A N 1
ATOM 606 C CA . GLU A 1 79 ? -11.183 -9.112 16.544 1.00 85.81 79 GLU A CA 1
ATOM 607 C C . GLU A 1 79 ? -11.832 -8.027 15.671 1.00 85.81 79 GLU A C 1
ATOM 609 O O . GLU A 1 79 ? -11.580 -7.933 14.471 1.00 85.81 79 GLU A O 1
ATOM 614 N N . ALA A 1 80 ? -12.675 -7.189 16.285 1.00 91.44 80 ALA A N 1
ATOM 615 C CA . ALA A 1 80 ? -13.329 -6.053 15.625 1.00 91.44 80 ALA A CA 1
ATOM 616 C C . ALA A 1 80 ? -12.513 -4.747 15.734 1.00 91.44 80 ALA A C 1
ATOM 618 O O . ALA A 1 80 ? -13.020 -3.660 15.448 1.00 91.44 80 ALA A O 1
ATOM 619 N N . ARG A 1 81 ? -11.257 -4.835 16.182 1.00 94.38 81 ARG A N 1
ATOM 620 C CA . ARG A 1 81 ? -10.367 -3.694 16.407 1.00 94.38 81 ARG A CA 1
ATOM 621 C C . ARG A 1 81 ? -9.066 -3.903 15.641 1.00 94.38 81 ARG A C 1
ATOM 623 O O . ARG A 1 81 ? -8.574 -5.025 15.581 1.00 94.38 81 ARG A O 1
ATOM 630 N N . LEU A 1 82 ? -8.526 -2.829 15.071 1.00 95.50 82 LEU A N 1
ATOM 631 C CA . LEU A 1 82 ? -7.169 -2.848 14.524 1.00 95.50 82 LEU A CA 1
ATOM 632 C C . LEU A 1 82 ? -6.160 -2.703 15.660 1.00 95.50 82 LEU A C 1
ATOM 634 O O . LEU A 1 82 ? -6.354 -1.888 16.568 1.00 95.50 82 LEU A O 1
ATOM 638 N N . ARG A 1 83 ? -5.076 -3.469 15.590 1.00 94.81 83 ARG A N 1
ATOM 639 C CA . ARG A 1 83 ? -3.941 -3.336 16.498 1.00 94.81 83 ARG A CA 1
ATOM 640 C C . ARG A 1 83 ? -2.764 -2.755 15.735 1.00 94.81 83 ARG A C 1
ATOM 642 O O . ARG A 1 83 ? -2.326 -3.371 14.776 1.00 94.81 83 ARG A O 1
ATOM 649 N N . GLU A 1 84 ? -2.249 -1.621 16.192 1.00 94.94 84 GLU A N 1
ATOM 650 C CA . GLU A 1 84 ? -0.969 -1.102 15.712 1.00 94.94 84 GLU A CA 1
ATOM 651 C C . GLU A 1 84 ? 0.165 -2.048 16.137 1.00 94.94 84 GLU A C 1
ATOM 653 O O . GLU A 1 84 ? 0.199 -2.511 17.288 1.00 94.94 84 GLU A O 1
ATOM 658 N N . THR A 1 85 ? 1.042 -2.392 15.200 1.00 95.31 85 THR A N 1
ATOM 659 C CA . THR A 1 85 ? 2.163 -3.315 15.417 1.00 95.31 85 THR A CA 1
ATOM 660 C C . THR A 1 85 ? 3.512 -2.656 15.210 1.00 95.31 85 THR A C 1
ATOM 662 O O . THR A 1 85 ? 4.433 -2.977 15.959 1.00 95.31 85 THR A O 1
ATOM 665 N N . ASP A 1 86 ? 3.614 -1.724 14.261 1.00 96.31 86 ASP A N 1
ATOM 666 C CA . ASP A 1 86 ? 4.876 -1.099 13.873 1.00 96.31 86 ASP A CA 1
ATOM 667 C C . ASP A 1 86 ? 4.673 0.371 13.486 1.00 96.31 86 ASP A C 1
ATOM 669 O O . ASP A 1 86 ? 3.598 0.774 13.035 1.00 96.31 86 ASP A O 1
ATOM 673 N N . ASP A 1 87 ? 5.738 1.154 13.644 1.00 95.44 87 ASP A N 1
ATOM 674 C CA . ASP A 1 87 ? 5.797 2.579 13.330 1.00 95.44 87 ASP A CA 1
ATOM 675 C C . ASP A 1 87 ? 7.181 2.919 12.761 1.00 95.44 87 ASP A C 1
ATOM 677 O O . ASP A 1 87 ? 8.208 2.759 13.431 1.00 95.44 87 ASP A O 1
ATOM 681 N N . PHE A 1 88 ? 7.203 3.398 11.518 1.00 96.31 88 PHE A N 1
ATOM 682 C CA . PHE A 1 88 ? 8.418 3.783 10.812 1.00 96.31 88 PHE A CA 1
ATOM 683 C C . PHE A 1 88 ? 8.412 5.269 10.485 1.00 96.31 88 PHE A C 1
ATOM 685 O O . PHE A 1 88 ? 7.514 5.768 9.811 1.00 96.31 88 PHE A O 1
ATOM 692 N N . THR A 1 89 ? 9.464 5.984 10.879 1.00 96.00 89 THR A N 1
ATOM 693 C CA . THR A 1 89 ? 9.633 7.391 10.497 1.00 96.00 89 THR A CA 1
ATOM 694 C C . THR A 1 89 ? 10.215 7.501 9.090 1.00 96.00 89 THR A C 1
ATOM 696 O O . THR A 1 89 ? 11.262 6.926 8.793 1.00 96.00 89 THR A O 1
ATOM 699 N N . LEU A 1 90 ? 9.557 8.272 8.226 1.00 96.00 90 LEU A N 1
ATOM 700 C CA . LEU A 1 90 ? 10.047 8.571 6.888 1.00 96.00 90 LEU A CA 1
ATOM 701 C C . LEU A 1 90 ? 11.183 9.613 6.931 1.00 96.00 90 LEU A C 1
ATOM 703 O O . LEU A 1 90 ? 11.185 10.503 7.783 1.00 96.00 90 LEU A O 1
ATOM 707 N N . PRO A 1 91 ? 12.134 9.573 5.978 1.00 93.06 91 PRO A N 1
ATOM 708 C CA . PRO A 1 91 ? 13.289 10.478 5.962 1.00 93.06 91 PRO A CA 1
ATOM 709 C C . PRO A 1 91 ? 12.944 11.935 5.604 1.00 93.06 91 PRO A C 1
ATOM 711 O O . PRO A 1 91 ? 13.814 12.806 5.650 1.00 93.06 91 PRO A O 1
ATOM 714 N N . GLY A 1 92 ? 11.697 12.216 5.226 1.00 92.44 92 GLY A N 1
ATOM 715 C CA . GLY A 1 92 ? 11.229 13.541 4.844 1.00 92.44 92 GLY A CA 1
ATOM 716 C C . GLY A 1 92 ? 9.728 13.703 5.054 1.00 92.44 92 GLY A C 1
ATOM 717 O O . GLY A 1 92 ? 9.031 12.756 5.404 1.00 92.44 92 GLY A O 1
ATOM 718 N N . ILE A 1 93 ? 9.240 14.923 4.824 1.00 94.12 93 ILE A N 1
ATOM 719 C CA . ILE A 1 93 ? 7.811 15.248 4.867 1.00 94.12 93 ILE A CA 1
ATOM 720 C C . ILE A 1 93 ? 7.273 15.277 3.435 1.00 94.12 93 ILE A C 1
ATOM 722 O O . ILE A 1 93 ? 7.701 16.074 2.597 1.00 94.12 93 ILE A O 1
ATOM 726 N N . TYR A 1 94 ? 6.287 14.435 3.177 1.00 92.94 94 TYR A N 1
ATOM 727 C CA . TYR A 1 94 ? 5.611 14.214 1.915 1.00 92.94 94 TYR A CA 1
ATOM 728 C C . TYR A 1 94 ? 4.177 14.772 1.998 1.00 92.94 94 TYR A C 1
ATOM 730 O O . TYR A 1 94 ? 3.267 14.150 2.549 1.00 92.94 94 TYR A O 1
ATOM 738 N N . PRO A 1 95 ? 3.915 15.975 1.452 1.00 89.19 95 PRO A N 1
ATOM 739 C CA . PRO A 1 95 ? 2.601 16.623 1.558 1.00 89.19 95 PRO A CA 1
ATOM 740 C C . PRO A 1 95 ? 1.511 15.990 0.670 1.00 89.19 95 PRO A C 1
ATOM 742 O O . PRO A 1 95 ? 0.374 16.453 0.670 1.00 89.19 95 PRO A O 1
ATOM 745 N N . HIS A 1 96 ? 1.852 14.971 -0.117 1.00 88.25 96 HIS A N 1
ATOM 746 C CA . HIS A 1 96 ? 0.974 14.282 -1.064 1.00 88.25 96 HIS A CA 1
ATOM 747 C C . HIS A 1 96 ? 0.744 12.828 -0.629 1.00 88.25 96 HIS A C 1
ATOM 749 O O . HIS A 1 96 ? 1.412 12.317 0.268 1.00 88.25 96 HIS A O 1
ATOM 755 N N . LEU A 1 97 ? -0.218 12.164 -1.275 1.00 91.62 97 LEU A N 1
ATOM 756 C CA . LEU A 1 97 ? -0.458 10.735 -1.082 1.00 91.62 97 LEU A CA 1
ATOM 757 C C . LEU A 1 97 ? 0.780 9.946 -1.510 1.00 91.62 97 LEU A C 1
ATOM 759 O O . LEU A 1 97 ? 1.278 10.142 -2.618 1.00 91.62 97 LEU A O 1
ATOM 763 N N . LEU A 1 98 ? 1.241 9.047 -0.646 1.00 93.69 98 LEU A N 1
ATOM 764 C CA . LEU A 1 98 ? 2.288 8.097 -0.992 1.00 93.69 98 LEU A CA 1
ATOM 765 C C . LEU A 1 98 ? 1.645 6.812 -1.484 1.00 93.69 98 LEU A C 1
ATOM 767 O O . LEU A 1 98 ? 0.727 6.292 -0.845 1.00 93.69 98 LEU A O 1
ATOM 771 N N . HIS A 1 99 ? 2.144 6.308 -2.609 1.00 93.44 99 HIS A N 1
ATOM 772 C CA . HIS A 1 99 ? 1.773 4.992 -3.094 1.00 93.44 99 HIS A CA 1
ATOM 773 C C . HIS A 1 99 ? 2.493 3.944 -2.261 1.00 93.44 99 HIS A C 1
ATOM 775 O O . HIS A 1 99 ? 3.720 3.956 -2.155 1.00 93.44 99 HIS A O 1
ATOM 781 N N . MET A 1 100 ? 1.709 3.059 -1.660 1.00 96.69 100 MET A N 1
ATOM 782 C CA . MET A 1 100 ? 2.207 2.021 -0.777 1.00 96.69 100 MET A CA 1
ATOM 783 C C . MET A 1 100 ? 1.658 0.673 -1.210 1.00 96.69 100 MET A C 1
ATOM 785 O O . MET A 1 100 ? 0.568 0.580 -1.773 1.00 96.69 100 MET A O 1
ATOM 789 N N . ALA A 1 101 ? 2.421 -0.367 -0.923 1.00 96.81 101 ALA A N 1
ATOM 790 C CA . ALA A 1 101 ? 1.981 -1.740 -1.019 1.00 96.81 101 ALA A CA 1
ATOM 791 C C . ALA A 1 101 ? 2.418 -2.468 0.250 1.00 96.81 101 ALA A C 1
ATOM 793 O O . ALA A 1 101 ? 3.542 -2.290 0.707 1.00 96.81 101 ALA A O 1
ATOM 794 N N . VAL A 1 102 ? 1.533 -3.275 0.823 1.00 97.31 102 VAL A N 1
ATOM 795 C CA . VAL A 1 102 ? 1.785 -3.977 2.085 1.00 97.31 102 VAL A CA 1
ATOM 796 C C . VAL A 1 102 ? 1.438 -5.451 1.939 1.00 97.31 102 VAL A C 1
ATOM 798 O O . VAL A 1 102 ? 0.509 -5.808 1.217 1.00 97.31 102 VAL A O 1
ATOM 801 N N . ASN A 1 103 ? 2.187 -6.316 2.607 1.00 95.31 103 ASN A N 1
ATOM 802 C CA . ASN A 1 103 ? 1.825 -7.713 2.839 1.00 95.31 103 ASN A CA 1
ATOM 803 C C . ASN A 1 103 ? 2.294 -8.128 4.245 1.00 95.31 103 ASN A C 1
ATOM 805 O O . ASN A 1 103 ? 2.685 -7.282 5.044 1.00 95.31 103 ASN A O 1
ATOM 809 N N . ALA A 1 104 ? 2.241 -9.424 4.557 1.00 93.81 104 ALA A N 1
ATOM 810 C CA . ALA A 1 104 ? 2.667 -9.949 5.858 1.00 93.81 104 ALA A CA 1
ATOM 811 C C . ALA A 1 104 ? 4.173 -9.774 6.142 1.00 93.81 104 ALA A C 1
ATOM 813 O O . ALA A 1 104 ? 4.613 -9.998 7.266 1.00 93.81 104 ALA A O 1
ATOM 814 N N . HIS A 1 105 ? 4.945 -9.417 5.118 1.00 94.44 105 HIS A N 1
ATOM 815 C CA . HIS A 1 105 ? 6.390 -9.301 5.157 1.00 94.44 105 HIS A CA 1
ATOM 816 C C . HIS A 1 105 ? 6.814 -7.842 5.308 1.00 94.44 105 HIS A C 1
ATOM 818 O O . HIS A 1 105 ? 7.602 -7.526 6.177 1.00 94.44 105 HIS A O 1
ATOM 824 N N . GLY A 1 106 ? 6.240 -6.908 4.557 1.00 95.88 106 GLY A N 1
ATOM 825 C CA . GLY A 1 106 ? 6.748 -5.539 4.570 1.00 95.88 106 GLY A CA 1
ATOM 826 C C . GLY A 1 106 ? 5.759 -4.485 4.120 1.00 95.88 106 GLY A C 1
ATOM 827 O O . GLY A 1 106 ? 4.672 -4.784 3.613 1.00 95.88 106 GLY A O 1
ATOM 828 N N . VAL A 1 107 ? 6.194 -3.234 4.246 1.00 97.62 107 VAL A N 1
ATOM 829 C CA . VAL A 1 107 ? 5.562 -2.080 3.606 1.00 97.62 107 VAL A CA 1
ATOM 830 C C . VAL A 1 107 ? 6.529 -1.479 2.600 1.00 97.62 107 VAL A C 1
ATOM 832 O O . VAL A 1 107 ? 7.546 -0.891 2.959 1.00 97.62 107 VAL A O 1
ATOM 835 N N . LEU A 1 108 ? 6.182 -1.590 1.324 1.00 96.75 108 LEU A N 1
ATOM 836 C CA . LEU A 1 108 ? 6.869 -0.907 0.244 1.00 96.75 108 LEU A CA 1
ATOM 837 C C . LEU A 1 108 ? 6.247 0.481 0.048 1.00 96.75 108 LEU A C 1
ATOM 839 O O . LEU A 1 108 ? 5.051 0.600 -0.220 1.00 96.75 108 LEU A O 1
ATOM 843 N N . VAL A 1 109 ? 7.064 1.525 0.128 1.00 95.56 109 VAL A N 1
ATOM 844 C CA . VAL A 1 109 ? 6.670 2.925 -0.046 1.00 95.56 109 VAL A CA 1
ATOM 845 C C . VAL A 1 109 ? 7.394 3.512 -1.249 1.00 95.56 109 VAL A C 1
ATOM 847 O O . VAL A 1 109 ? 8.619 3.627 -1.268 1.00 95.56 109 VAL A O 1
ATOM 850 N N . ALA A 1 110 ? 6.632 3.953 -2.246 1.00 91.88 110 ALA A N 1
ATOM 851 C CA . ALA A 1 110 ? 7.166 4.716 -3.365 1.00 91.88 110 ALA A CA 1
ATOM 852 C C . ALA A 1 110 ? 7.018 6.221 -3.102 1.00 91.88 110 ALA A C 1
ATOM 854 O O . ALA A 1 110 ? 6.057 6.864 -3.536 1.00 91.88 110 ALA A O 1
ATOM 855 N N . ALA A 1 111 ? 7.995 6.782 -2.390 1.00 89.69 111 ALA A N 1
ATOM 856 C CA . ALA A 1 111 ? 8.152 8.224 -2.223 1.00 89.69 111 ALA A CA 1
ATOM 857 C C . ALA A 1 111 ? 8.648 8.882 -3.527 1.00 89.69 111 ALA A C 1
ATOM 859 O O . ALA A 1 111 ? 9.168 8.187 -4.395 1.00 89.69 111 ALA A O 1
ATOM 860 N N . PRO A 1 112 ? 8.528 10.210 -3.723 1.00 84.50 112 PRO A N 1
ATOM 861 C CA . PRO A 1 112 ? 9.015 10.887 -4.934 1.00 84.50 112 PRO A CA 1
ATOM 862 C C . PRO A 1 112 ? 10.529 10.886 -5.129 1.00 84.50 112 PRO A C 1
ATOM 864 O O . PRO A 1 112 ? 11.005 11.066 -6.247 1.00 84.50 112 PRO A O 1
ATOM 867 N N . ASP A 1 113 ? 11.313 10.740 -4.072 1.00 85.19 113 ASP A N 1
ATOM 868 C CA . ASP A 1 113 ? 12.774 10.793 -4.142 1.00 85.19 113 ASP A CA 1
ATOM 869 C C . ASP A 1 113 ? 13.423 9.418 -3.979 1.00 85.19 113 ASP A C 1
ATOM 871 O O . ASP A 1 113 ? 14.606 9.275 -4.273 1.00 85.19 113 ASP A O 1
ATOM 875 N N . ARG A 1 114 ? 12.660 8.405 -3.553 1.00 89.88 114 ARG A N 1
ATOM 876 C CA . ARG A 1 114 ? 13.179 7.077 -3.213 1.00 89.88 114 ARG A CA 1
ATOM 877 C C . ARG A 1 114 ? 12.099 6.003 -3.177 1.00 89.88 114 ARG A C 1
ATOM 879 O O . ARG A 1 114 ? 10.911 6.309 -3.099 1.00 89.88 114 ARG A O 1
ATOM 886 N N . THR A 1 115 ? 12.534 4.755 -3.191 1.00 91.50 115 THR A N 1
ATOM 887 C CA . THR A 1 115 ? 11.715 3.596 -2.837 1.00 91.50 115 THR A CA 1
ATOM 888 C C . THR A 1 115 ? 12.224 3.044 -1.516 1.00 91.50 115 THR A C 1
ATOM 890 O O . THR A 1 115 ? 13.420 2.795 -1.380 1.00 91.50 115 THR A O 1
ATOM 893 N N . LEU A 1 116 ? 11.317 2.870 -0.559 1.00 94.19 116 LEU A N 1
ATOM 894 C CA . LEU A 1 116 ? 11.611 2.300 0.751 1.00 94.19 116 LEU A CA 1
ATOM 895 C C . LEU A 1 116 ? 10.888 0.963 0.894 1.00 94.19 116 LEU A C 1
ATOM 897 O O . LEU A 1 116 ? 9.722 0.867 0.514 1.00 94.19 116 LEU A O 1
ATOM 901 N N . LEU A 1 117 ? 11.545 -0.039 1.463 1.00 95.44 117 LEU A N 1
ATOM 902 C CA . LEU A 1 117 ? 10.896 -1.227 2.012 1.00 95.44 117 LEU A CA 1
ATOM 903 C C . LEU A 1 117 ? 11.169 -1.229 3.508 1.00 95.44 117 LEU A C 1
ATOM 905 O O . LEU A 1 117 ? 12.330 -1.263 3.905 1.00 95.44 117 LEU A O 1
ATOM 909 N N . PHE A 1 118 ? 10.105 -1.188 4.300 1.00 95.69 118 PHE A N 1
ATOM 910 C CA . PHE A 1 118 ? 10.165 -1.441 5.733 1.00 95.69 118 PHE A CA 1
ATOM 911 C C . PHE A 1 118 ? 9.838 -2.909 5.970 1.00 95.69 118 PHE A C 1
ATOM 913 O O . PHE A 1 118 ? 8.707 -3.336 5.705 1.00 95.69 118 PHE A O 1
ATOM 920 N N . GLY A 1 119 ? 10.826 -3.675 6.418 1.00 93.12 119 GLY A N 1
ATOM 921 C CA . GLY A 1 119 ? 10.657 -5.074 6.777 1.00 93.12 119 GLY A CA 1
ATOM 922 C C . GLY A 1 119 ? 9.866 -5.226 8.076 1.00 93.12 119 GLY A C 1
ATOM 923 O O . GLY A 1 119 ? 10.114 -4.543 9.068 1.00 93.12 119 GLY A O 1
ATOM 924 N N . LEU A 1 120 ? 8.922 -6.160 8.102 1.00 90.50 120 LEU A N 1
ATOM 925 C CA . LEU A 1 120 ? 8.233 -6.616 9.307 1.00 90.50 120 LEU A CA 1
ATOM 926 C C . LEU A 1 120 ? 8.889 -7.913 9.782 1.00 90.50 120 LEU A C 1
ATOM 928 O O . LEU A 1 120 ? 9.425 -8.693 9.000 1.00 90.50 120 LEU A O 1
ATOM 932 N N . GLN A 1 121 ? 8.844 -8.169 11.089 1.00 77.81 121 GLN A N 1
ATOM 933 C CA . GLN A 1 121 ? 9.313 -9.435 11.675 1.00 77.81 121 GLN A CA 1
ATOM 934 C C . GLN A 1 121 ? 10.800 -9.771 11.402 1.00 77.81 121 GLN A C 1
ATOM 936 O O . GLN A 1 121 ? 11.177 -10.942 11.361 1.00 77.81 121 GLN A O 1
ATOM 941 N N . GLY A 1 122 ? 11.663 -8.753 11.297 1.00 68.31 122 GLY A N 1
ATOM 942 C CA . GLY A 1 122 ? 13.120 -8.926 11.195 1.00 68.31 122 GLY A CA 1
ATOM 943 C C . GLY A 1 122 ? 13.652 -9.115 9.774 1.00 68.31 122 GLY A C 1
ATOM 944 O O . GLY A 1 122 ? 14.725 -9.691 9.607 1.00 68.31 122 GLY A O 1
ATOM 945 N N . GLN A 1 123 ? 12.898 -8.662 8.776 1.00 75.25 123 GLN A N 1
ATOM 946 C CA . GLN A 1 123 ? 13.318 -8.635 7.378 1.00 75.25 123 GLN A CA 1
ATOM 947 C C . GLN A 1 123 ? 14.229 -7.450 7.056 1.00 75.25 123 GLN A C 1
ATOM 949 O O . GLN A 1 123 ? 14.283 -6.481 7.813 1.00 75.25 123 GLN A O 1
ATOM 954 N N . ASP A 1 124 ? 14.941 -7.551 5.932 1.00 79.62 124 ASP A N 1
ATOM 955 C CA . ASP A 1 124 ? 15.860 -6.513 5.480 1.00 79.62 124 ASP A CA 1
ATOM 956 C C . ASP A 1 124 ? 15.095 -5.304 4.920 1.00 79.62 124 ASP A C 1
ATOM 958 O O . ASP A 1 124 ? 14.167 -5.435 4.116 1.00 79.62 124 ASP A O 1
ATOM 962 N N . ASP A 1 125 ? 15.527 -4.113 5.328 1.00 86.75 125 ASP A N 1
ATOM 963 C CA . ASP A 1 125 ? 15.022 -2.858 4.784 1.00 86.75 125 ASP A CA 1
ATOM 964 C C . ASP A 1 125 ? 15.676 -2.541 3.429 1.00 86.75 125 ASP A C 1
ATOM 966 O O . ASP A 1 125 ? 16.849 -2.838 3.180 1.00 86.75 125 ASP A O 1
ATOM 970 N N . LEU A 1 126 ? 14.931 -1.847 2.570 1.00 87.31 126 LEU A N 1
ATOM 971 C CA . LEU A 1 126 ? 15.440 -1.246 1.335 1.00 87.31 126 LEU A CA 1
ATOM 972 C C . LEU A 1 126 ? 15.348 0.278 1.445 1.00 87.31 126 LEU A C 1
ATOM 974 O O . LEU A 1 126 ? 14.292 0.803 1.788 1.00 87.31 126 LEU A O 1
ATOM 978 N N . ASP A 1 127 ? 16.411 0.992 1.074 1.00 90.06 127 ASP A N 1
ATOM 979 C CA . ASP A 1 127 ? 16.380 2.439 0.815 1.00 90.06 127 ASP A CA 1
ATOM 980 C C . ASP A 1 127 ? 17.112 2.721 -0.497 1.00 90.06 127 ASP A C 1
ATOM 982 O O . ASP A 1 127 ? 18.340 2.829 -0.550 1.00 90.06 127 ASP A O 1
ATOM 986 N N . GLU A 1 128 ? 16.348 2.775 -1.587 1.00 85.88 128 GLU A N 1
ATOM 987 C CA . GLU A 1 128 ? 16.876 3.040 -2.920 1.00 85.88 128 GLU A CA 1
ATOM 988 C C . GLU A 1 128 ? 16.507 4.453 -3.377 1.00 85.88 128 GLU A C 1
ATOM 990 O O . GLU A 1 128 ? 15.320 4.750 -3.554 1.00 85.88 128 GLU A O 1
ATOM 995 N N . PRO A 1 129 ? 17.490 5.330 -3.654 1.00 82.00 129 PRO A N 1
ATOM 996 C CA . PRO A 1 129 ? 17.200 6.622 -4.251 1.00 82.00 129 PRO A CA 1
ATOM 997 C C . PRO A 1 129 ? 16.580 6.421 -5.633 1.00 82.00 129 PRO A C 1
ATOM 999 O O . PRO A 1 129 ? 16.978 5.551 -6.408 1.00 82.00 129 PRO A O 1
ATOM 1002 N N . PHE A 1 130 ? 15.605 7.254 -5.968 1.00 73.00 130 PHE A N 1
ATOM 1003 C CA . PHE A 1 130 ? 14.966 7.185 -7.267 1.00 73.00 130 PHE A CA 1
ATOM 1004 C C . PHE A 1 130 ? 15.787 7.939 -8.303 1.00 73.00 130 PHE A C 1
ATOM 1006 O O . PHE A 1 130 ? 15.902 9.168 -8.274 1.00 73.00 130 PHE A O 1
ATOM 1013 N N . GLU A 1 131 ? 16.323 7.199 -9.263 1.00 62.97 131 GLU A N 1
ATOM 1014 C CA . GLU A 1 131 ? 16.995 7.789 -10.406 1.00 62.97 131 GLU A CA 1
ATOM 1015 C C . GLU A 1 131 ? 15.950 8.440 -11.330 1.00 62.97 131 GLU A C 1
ATOM 1017 O O . GLU A 1 131 ? 15.095 7.771 -11.910 1.00 62.97 131 GLU A O 1
ATOM 1022 N N . ASN A 1 132 ? 16.053 9.765 -11.484 1.00 58.34 132 ASN A N 1
ATOM 1023 C CA . ASN A 1 132 ? 15.263 10.624 -12.377 1.00 58.34 132 ASN A CA 1
ATOM 1024 C C . ASN A 1 132 ? 13.898 11.136 -11.830 1.00 58.34 132 ASN A C 1
ATOM 1026 O O . ASN A 1 132 ? 12.836 10.608 -12.169 1.00 58.34 132 ASN A O 1
ATOM 1030 N N . PRO A 1 133 ? 13.892 12.226 -11.034 1.00 56.28 133 PRO A N 1
ATOM 1031 C CA . PRO A 1 133 ? 12.693 12.794 -10.400 1.00 56.28 133 PRO A CA 1
ATOM 1032 C C . PRO A 1 133 ? 11.702 13.478 -11.363 1.00 56.28 133 PRO A C 1
ATOM 1034 O O . PRO A 1 133 ? 10.633 13.905 -10.930 1.00 56.28 133 PRO A O 1
ATOM 1037 N N . GLU A 1 134 ? 11.996 13.564 -12.667 1.00 56.78 134 GLU A N 1
ATOM 1038 C CA . GLU A 1 134 ? 11.093 14.165 -13.669 1.00 56.78 134 GLU A CA 1
ATOM 1039 C C . GLU A 1 134 ? 9.786 13.362 -13.882 1.00 56.78 134 GLU A C 1
ATOM 1041 O O . GLU A 1 134 ? 8.866 13.826 -14.554 1.00 56.78 134 GLU A O 1
ATOM 1046 N N . GLY A 1 135 ? 9.681 12.166 -13.292 1.00 55.72 135 GLY A N 1
ATOM 1047 C CA . GLY A 1 135 ? 8.589 11.206 -13.476 1.00 55.72 135 GLY A CA 1
ATOM 1048 C C . GLY A 1 135 ? 7.248 11.516 -12.791 1.00 55.72 135 GLY A C 1
ATOM 1049 O O . GLY A 1 135 ? 6.272 10.809 -13.034 1.00 55.72 135 GLY A O 1
ATOM 1050 N N . GLY A 1 136 ? 7.157 12.566 -11.974 1.00 63.41 136 GLY A N 1
ATOM 1051 C CA . GLY A 1 136 ? 5.939 12.896 -11.225 1.00 63.41 136 GLY A CA 1
ATOM 1052 C C . GLY A 1 136 ? 5.766 12.100 -9.923 1.00 63.41 136 GLY A C 1
ATOM 1053 O O . GLY A 1 136 ? 6.602 11.276 -9.552 1.00 63.41 136 GLY A O 1
ATOM 1054 N N . ILE A 1 137 ? 4.682 12.408 -9.199 1.00 66.25 137 ILE A N 1
ATOM 1055 C CA . ILE A 1 137 ? 4.392 11.868 -7.856 1.00 66.25 137 ILE A CA 1
ATOM 1056 C C . ILE A 1 137 ? 3.733 10.483 -7.877 1.00 66.25 137 ILE A C 1
ATOM 1058 O O . ILE A 1 137 ? 3.792 9.772 -6.880 1.00 66.25 137 ILE A O 1
ATOM 1062 N N . TYR A 1 138 ? 3.108 10.095 -8.995 1.00 74.50 138 TYR A N 1
ATOM 1063 C CA . TYR A 1 138 ? 2.482 8.781 -9.113 1.00 74.50 138 TYR A CA 1
ATOM 1064 C C . TYR A 1 138 ? 3.533 7.709 -9.387 1.00 74.50 138 TYR A C 1
ATOM 1066 O O . TYR A 1 138 ? 4.304 7.818 -10.345 1.00 74.50 138 TYR A O 1
ATOM 1074 N N . ARG A 1 139 ? 3.533 6.653 -8.572 1.00 81.88 139 ARG A N 1
ATOM 1075 C CA . ARG A 1 139 ? 4.452 5.521 -8.700 1.00 81.88 139 ARG A CA 1
ATOM 1076 C C . ARG A 1 139 ? 3.713 4.224 -8.428 1.00 81.88 139 ARG A C 1
ATOM 1078 O O . ARG A 1 139 ? 3.274 4.012 -7.300 1.00 81.88 139 ARG A O 1
ATOM 1085 N N . PRO A 1 140 ? 3.536 3.365 -9.441 1.00 84.81 140 PRO A N 1
ATOM 1086 C CA . PRO A 1 140 ? 2.813 2.135 -9.230 1.00 84.81 140 PRO A CA 1
ATOM 1087 C C . PRO A 1 140 ? 3.673 1.182 -8.398 1.00 84.81 140 PRO A C 1
ATOM 1089 O O . PRO A 1 140 ? 4.846 0.940 -8.695 1.00 84.81 140 PRO A O 1
ATOM 1092 N N . VAL A 1 141 ? 3.042 0.642 -7.366 1.00 93.56 141 VAL A N 1
ATOM 1093 C CA . VAL A 1 141 ? 3.558 -0.412 -6.499 1.00 93.56 141 VAL A CA 1
ATOM 1094 C C . VAL A 1 141 ? 2.486 -1.483 -6.357 1.00 93.56 141 VAL A C 1
ATOM 1096 O O . VAL A 1 141 ? 1.295 -1.207 -6.514 1.00 93.56 141 VAL A O 1
ATOM 1099 N N . LEU A 1 142 ? 2.906 -2.711 -6.097 1.00 95.25 142 LEU A N 1
ATOM 1100 C CA . LEU A 1 142 ? 2.032 -3.850 -5.860 1.00 95.25 142 LEU A CA 1
ATOM 1101 C C . LEU A 1 142 ? 2.683 -4.761 -4.824 1.00 95.25 142 LEU A C 1
ATOM 1103 O O . LEU A 1 142 ? 3.880 -5.028 -4.899 1.00 95.25 142 LEU A O 1
ATOM 1107 N N . ALA A 1 143 ? 1.872 -5.293 -3.918 1.00 95.31 143 ALA A N 1
ATOM 1108 C CA . ALA A 1 143 ? 2.251 -6.408 -3.071 1.00 95.31 143 ALA A CA 1
ATOM 1109 C C . ALA A 1 143 ? 1.454 -7.635 -3.513 1.00 95.31 143 ALA A C 1
ATOM 1111 O O . ALA A 1 143 ? 0.230 -7.584 -3.661 1.00 95.31 143 ALA A O 1
ATOM 1112 N N . GLY A 1 144 ? 2.162 -8.732 -3.750 1.00 93.00 144 GLY A N 1
ATOM 1113 C CA . GLY A 1 144 ? 1.579 -10.061 -3.671 1.00 93.00 144 GLY A CA 1
ATOM 1114 C C . GLY A 1 144 ? 1.683 -10.598 -2.249 1.00 93.00 144 GLY A C 1
ATOM 1115 O O . GLY A 1 144 ? 2.132 -9.906 -1.334 1.00 93.00 144 GLY A O 1
ATOM 1116 N N . ARG A 1 145 ? 1.303 -11.863 -2.065 1.00 90.56 145 ARG A N 1
ATOM 1117 C CA . ARG A 1 145 ? 1.414 -12.539 -0.767 1.00 90.56 145 ARG A CA 1
ATOM 1118 C C . ARG A 1 145 ? 2.854 -12.568 -0.238 1.00 90.56 145 ARG A C 1
ATOM 1120 O O . ARG A 1 145 ? 3.052 -12.412 0.957 1.00 90.56 145 ARG A O 1
ATOM 1127 N N . ASP A 1 146 ? 3.821 -12.758 -1.129 1.00 90.06 146 ASP A N 1
ATOM 1128 C CA . ASP A 1 146 ? 5.222 -13.050 -0.811 1.00 90.06 146 ASP A CA 1
ATOM 1129 C C . ASP A 1 146 ? 6.218 -12.351 -1.755 1.00 90.06 146 ASP A C 1
ATOM 1131 O O . ASP A 1 146 ? 7.340 -12.813 -1.948 1.00 90.06 146 ASP A O 1
ATOM 1135 N N . TYR A 1 147 ? 5.791 -11.263 -2.397 1.00 93.00 147 TYR A N 1
ATOM 1136 C CA . TYR A 1 147 ? 6.639 -10.459 -3.273 1.00 93.00 147 TYR A CA 1
ATOM 1137 C C . TYR A 1 147 ? 6.140 -9.020 -3.348 1.00 93.00 147 TYR A C 1
ATOM 1139 O O . TYR A 1 147 ? 4.953 -8.742 -3.139 1.00 93.00 147 TYR A O 1
ATOM 1147 N N . PHE A 1 148 ? 7.036 -8.124 -3.742 1.00 94.94 148 PHE A N 1
ATOM 1148 C CA . PHE A 1 148 ? 6.722 -6.741 -4.080 1.00 94.94 148 PHE A CA 1
ATOM 1149 C C . PHE A 1 148 ? 7.077 -6.455 -5.530 1.00 94.94 148 PHE A C 1
ATOM 1151 O O . PHE A 1 148 ? 7.999 -7.043 -6.090 1.00 94.94 148 PHE A O 1
ATOM 1158 N N . VAL A 1 149 ? 6.347 -5.536 -6.150 1.00 94.31 149 VAL A N 1
ATOM 1159 C CA . VAL A 1 149 ? 6.636 -5.039 -7.494 1.00 94.31 149 VAL A CA 1
ATOM 1160 C C . VAL A 1 149 ? 6.567 -3.525 -7.470 1.00 94.31 149 VAL A C 1
ATOM 1162 O O . VAL A 1 149 ? 5.602 -2.962 -6.956 1.00 94.31 149 VAL A O 1
ATOM 1165 N N . TYR A 1 150 ? 7.553 -2.861 -8.060 1.00 91.88 150 TYR A N 1
ATOM 1166 C CA . TYR A 1 150 ? 7.571 -1.405 -8.148 1.00 91.88 150 TYR A CA 1
ATOM 1167 C C . TYR A 1 150 ? 8.191 -0.904 -9.439 1.00 91.88 150 TYR A C 1
ATOM 1169 O O . TYR A 1 150 ? 9.022 -1.561 -10.069 1.00 91.88 150 TYR A O 1
ATOM 1177 N N . ALA A 1 151 ? 7.773 0.296 -9.828 1.00 86.62 151 ALA A N 1
ATOM 1178 C CA . ALA A 1 151 ? 8.470 1.077 -10.833 1.00 86.62 151 ALA A CA 1
ATOM 1179 C C . ALA A 1 151 ? 9.784 1.624 -10.263 1.00 86.62 151 ALA A C 1
ATOM 1181 O O . ALA A 1 151 ? 9.752 2.426 -9.329 1.00 86.62 151 ALA A O 1
ATOM 1182 N N . SER A 1 152 ? 10.917 1.269 -10.866 1.00 82.69 152 SER A N 1
ATOM 1183 C CA . SER A 1 152 ? 12.189 1.944 -10.606 1.00 82.69 152 SER A CA 1
ATOM 1184 C C . SER A 1 152 ? 12.500 2.866 -11.786 1.00 82.69 152 SER A C 1
ATOM 1186 O O . SER A 1 152 ? 12.846 2.439 -12.891 1.00 82.69 152 SER A O 1
ATOM 1188 N N . GLY A 1 153 ? 12.276 4.164 -11.592 1.00 75.38 153 GLY A N 1
ATOM 1189 C CA . GLY A 1 153 ? 12.380 5.150 -12.663 1.00 75.38 153 GLY A CA 1
ATOM 1190 C C . GLY A 1 153 ? 11.293 5.018 -13.739 1.00 75.38 153 GLY A C 1
ATOM 1191 O O . GLY A 1 153 ? 10.191 4.510 -13.529 1.00 75.38 153 GLY A O 1
ATOM 1192 N N . LEU A 1 154 ? 11.638 5.495 -14.938 1.00 73.19 154 LEU A N 1
ATOM 1193 C CA . LEU A 1 154 ? 10.865 5.313 -16.177 1.00 73.19 154 LEU A CA 1
ATOM 1194 C C . LEU A 1 154 ? 11.351 4.118 -17.011 1.00 73.19 154 LEU A C 1
ATOM 1196 O O . LEU A 1 154 ? 10.884 3.913 -18.132 1.00 73.19 154 LEU A O 1
ATOM 1200 N N . GLN A 1 155 ? 12.349 3.386 -16.517 1.00 76.00 155 GLN A N 1
ATOM 1201 C CA . GLN A 1 155 ? 13.130 2.463 -17.337 1.00 76.00 155 GLN A CA 1
ATOM 1202 C C . GLN A 1 155 ? 12.890 1.003 -17.004 1.00 76.00 155 GLN A C 1
ATOM 1204 O O . GLN A 1 155 ? 13.059 0.170 -17.893 1.00 76.00 155 GLN A O 1
ATOM 1209 N N . GLU A 1 156 ? 12.490 0.677 -15.778 1.00 85.56 156 GLU A N 1
ATOM 1210 C CA . GLU A 1 156 ? 12.342 -0.709 -15.361 1.00 85.56 156 GLU A CA 1
ATOM 1211 C C . GLU A 1 156 ? 11.270 -0.894 -14.284 1.00 85.56 156 GLU A C 1
ATOM 1213 O O . GLU A 1 156 ? 10.918 0.015 -13.531 1.00 85.56 156 GLU A O 1
ATOM 1218 N N . VAL A 1 157 ? 10.750 -2.114 -14.230 1.00 89.00 157 VAL A N 1
ATOM 1219 C CA . VAL A 1 157 ? 9.984 -2.636 -13.102 1.00 89.00 157 VAL A CA 1
ATOM 1220 C C . VAL A 1 157 ? 10.857 -3.645 -12.381 1.00 89.00 157 VAL A C 1
ATOM 1222 O O . VAL A 1 157 ? 11.475 -4.499 -13.021 1.00 89.00 157 VAL A O 1
ATOM 1225 N N . ARG A 1 158 ? 10.898 -3.553 -11.057 1.00 91.69 158 ARG A N 1
ATOM 1226 C CA . ARG A 1 158 ? 11.621 -4.488 -10.199 1.00 91.69 158 ARG A CA 1
ATOM 1227 C C . ARG A 1 158 ? 10.645 -5.324 -9.396 1.00 91.69 158 ARG A C 1
ATOM 1229 O O . ARG A 1 158 ? 9.572 -4.851 -9.023 1.00 91.69 158 ARG A O 1
ATOM 1236 N N . VAL A 1 159 ? 11.030 -6.571 -9.170 1.00 93.12 159 VAL A N 1
ATOM 1237 C CA . VAL A 1 159 ? 10.304 -7.541 -8.354 1.00 93.12 159 VAL A CA 1
ATOM 1238 C C . VAL A 1 159 ? 11.220 -7.958 -7.217 1.00 93.12 159 VAL A C 1
ATOM 1240 O O . VAL A 1 159 ? 12.330 -8.416 -7.485 1.00 93.12 159 VAL A O 1
ATOM 1243 N N . LEU A 1 160 ? 10.753 -7.809 -5.983 1.00 92.62 160 LEU A N 1
ATOM 1244 C CA . LEU A 1 160 ? 11.449 -8.246 -4.775 1.00 92.62 160 LEU A CA 1
ATOM 1245 C C . LEU A 1 160 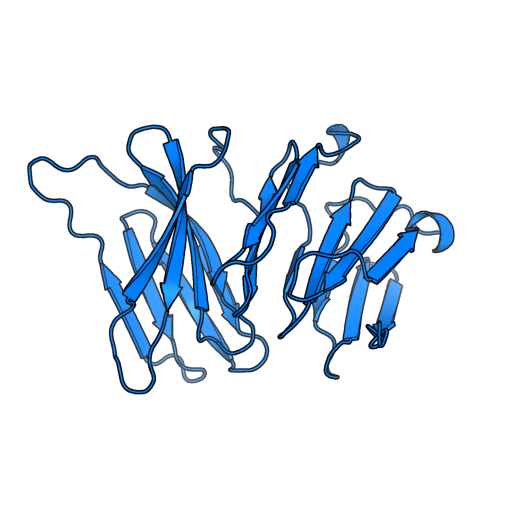? 10.750 -9.478 -4.202 1.00 92.62 160 LEU A C 1
ATOM 1247 O O . LEU A 1 160 ? 9.523 -9.567 -4.290 1.00 92.62 160 LEU A O 1
ATOM 1251 N N . ASP A 1 161 ? 11.506 -10.397 -3.611 1.00 90.81 161 ASP A N 1
ATOM 1252 C CA . ASP A 1 161 ? 10.943 -11.467 -2.790 1.00 90.81 161 ASP A CA 1
ATOM 1253 C C . ASP A 1 161 ? 10.449 -10.930 -1.435 1.00 90.81 161 ASP A C 1
ATOM 1255 O O . ASP A 1 161 ? 10.533 -9.735 -1.135 1.00 90.81 161 ASP A O 1
ATOM 1259 N N . ALA A 1 162 ? 9.883 -11.826 -0.627 1.00 87.62 162 ALA A N 1
ATOM 1260 C CA . ALA A 1 162 ? 9.395 -11.523 0.711 1.00 87.62 162 ALA A CA 1
ATOM 1261 C C . ALA A 1 162 ? 10.478 -10.959 1.640 1.00 87.62 162 ALA A C 1
ATOM 1263 O O . ALA A 1 162 ? 10.134 -10.238 2.565 1.00 87.62 162 ALA A O 1
ATOM 1264 N N . ASP A 1 163 ? 11.751 -11.274 1.405 1.00 86.31 163 ASP A N 1
ATOM 1265 C CA . ASP A 1 163 ? 12.872 -10.830 2.231 1.00 86.31 163 ASP A CA 1
ATOM 1266 C C . ASP A 1 163 ? 13.534 -9.556 1.665 1.00 86.31 163 ASP A C 1
ATOM 1268 O O . ASP A 1 163 ? 14.576 -9.135 2.155 1.00 86.31 163 ASP A O 1
ATOM 1272 N N . GLY A 1 164 ? 12.955 -8.948 0.621 1.00 86.50 164 GLY A N 1
ATOM 1273 C CA . GLY A 1 164 ? 13.449 -7.712 0.012 1.00 86.50 164 GLY A CA 1
ATOM 1274 C C . GLY A 1 164 ? 14.519 -7.900 -1.068 1.00 86.50 164 GLY A C 1
ATOM 1275 O O . GLY A 1 164 ? 15.031 -6.912 -1.597 1.00 86.50 164 GLY A O 1
ATOM 1276 N N . PHE A 1 165 ? 14.850 -9.133 -1.463 1.00 88.75 165 PHE A N 1
ATOM 1277 C CA . PHE A 1 165 ? 15.869 -9.384 -2.486 1.00 88.75 165 PHE A CA 1
ATOM 1278 C C . PHE A 1 165 ? 15.291 -9.302 -3.902 1.00 88.75 165 PHE A C 1
ATOM 1280 O O . PHE A 1 165 ? 14.225 -9.845 -4.190 1.00 88.75 165 PHE A O 1
ATOM 1287 N N . GLU A 1 166 ? 16.024 -8.669 -4.826 1.00 90.31 166 GLU A N 1
ATOM 1288 C CA . GLU A 1 166 ? 15.616 -8.563 -6.234 1.00 90.31 166 GLU A CA 1
ATOM 1289 C C . GLU A 1 166 ? 15.543 -9.952 -6.894 1.00 90.31 166 GLU A C 1
ATOM 1291 O O . GLU A 1 166 ? 16.544 -10.657 -7.030 1.00 90.31 166 GLU A O 1
ATOM 1296 N N . MET A 1 167 ? 14.346 -10.330 -7.347 1.00 89.50 167 MET A N 1
ATOM 1297 C CA . MET A 1 167 ? 14.092 -11.554 -8.109 1.00 89.50 167 MET A CA 1
ATOM 1298 C C . MET A 1 167 ? 14.206 -11.319 -9.613 1.00 89.50 167 MET A C 1
ATOM 1300 O O . MET A 1 167 ? 14.725 -12.153 -10.353 1.00 89.50 167 MET A O 1
ATOM 1304 N N . VAL A 1 168 ? 13.621 -10.215 -10.088 1.00 88.00 168 VAL A N 1
ATOM 1305 C CA . VAL A 1 168 ? 13.459 -9.932 -11.516 1.00 88.00 168 VAL A CA 1
ATOM 1306 C C . VAL A 1 168 ? 13.520 -8.434 -11.767 1.00 88.00 168 VAL A C 1
ATOM 1308 O O . VAL A 1 168 ? 12.911 -7.635 -11.057 1.00 88.00 168 VAL A O 1
ATOM 1311 N N . ARG A 1 169 ? 14.167 -8.083 -12.876 1.00 89.44 169 ARG A N 1
ATOM 1312 C CA . ARG A 1 169 ? 14.169 -6.750 -13.465 1.00 89.44 169 ARG A CA 1
ATOM 1313 C C . ARG A 1 169 ? 13.591 -6.809 -14.871 1.00 89.44 169 ARG A C 1
ATOM 1315 O O . ARG A 1 169 ? 14.092 -7.532 -15.732 1.00 89.44 169 ARG A O 1
ATOM 1322 N N . VAL A 1 170 ? 12.531 -6.048 -15.106 1.00 86.44 170 VAL A N 1
ATOM 1323 C CA . VAL A 1 170 ? 11.844 -5.966 -16.396 1.00 86.44 170 VAL A CA 1
ATOM 1324 C C . VAL A 1 170 ? 12.147 -4.608 -17.027 1.00 86.44 170 VAL A C 1
ATOM 1326 O O . VAL A 1 170 ? 11.567 -3.607 -16.602 1.00 86.44 170 VAL A O 1
ATOM 1329 N N . PRO A 1 171 ? 13.022 -4.531 -18.046 1.00 82.94 171 PRO A N 1
ATOM 1330 C CA . PRO A 1 171 ? 13.276 -3.279 -18.744 1.00 82.94 171 PRO A CA 1
ATOM 1331 C C . PRO A 1 171 ? 12.030 -2.844 -19.523 1.00 82.94 171 PRO A C 1
ATOM 1333 O O . PRO A 1 171 ? 11.569 -3.519 -20.445 1.00 82.94 171 PRO A O 1
ATOM 1336 N N . LEU A 1 172 ? 11.512 -1.668 -19.188 1.00 75.50 172 LEU A N 1
ATOM 1337 C CA . LEU A 1 172 ? 10.365 -1.039 -19.834 1.00 75.50 172 LEU A CA 1
ATOM 1338 C C . LEU A 1 172 ? 10.695 -0.597 -21.267 1.00 75.50 172 LEU A C 1
ATOM 1340 O O . LEU A 1 172 ? 9.833 -0.637 -22.142 1.00 75.50 172 LEU A O 1
ATOM 1344 N N . THR A 1 173 ? 11.957 -0.273 -21.558 1.00 68.56 173 THR A N 1
ATOM 1345 C CA . THR A 1 173 ? 12.430 0.054 -22.916 1.00 68.56 173 THR A CA 1
ATOM 1346 C C . THR A 1 173 ? 12.324 -1.125 -23.887 1.00 68.56 173 THR A C 1
ATOM 1348 O O . THR A 1 173 ? 12.048 -0.919 -25.070 1.00 68.56 173 THR A O 1
ATOM 1351 N N . ALA A 1 174 ? 12.468 -2.362 -23.400 1.00 58.44 174 ALA A N 1
ATOM 1352 C CA . ALA A 1 174 ? 12.375 -3.575 -24.214 1.00 58.44 174 ALA A CA 1
ATOM 1353 C C . ALA A 1 174 ? 10.943 -3.881 -24.678 1.00 58.44 174 ALA A C 1
ATOM 1355 O O . ALA A 1 174 ? 10.736 -4.671 -25.597 1.00 58.44 174 ALA A O 1
ATOM 1356 N N . THR A 1 175 ? 9.944 -3.237 -24.075 1.00 58.88 175 THR A N 1
ATOM 1357 C CA . THR A 1 175 ? 8.544 -3.403 -24.475 1.00 58.88 175 THR A CA 1
ATOM 1358 C C . THR A 1 175 ? 8.202 -2.597 -25.733 1.00 58.88 175 THR A C 1
ATOM 1360 O O . THR A 1 175 ? 7.182 -2.861 -26.360 1.00 58.88 175 THR A O 1
ATOM 1363 N N . GLY A 1 176 ? 9.021 -1.615 -26.131 1.00 55.31 176 GLY A N 1
ATOM 1364 C CA . GLY A 1 176 ? 8.697 -0.693 -27.227 1.00 55.31 176 GLY A CA 1
ATOM 1365 C C . GLY A 1 176 ? 7.632 0.359 -26.879 1.00 55.31 176 GLY A C 1
ATOM 1366 O O . GLY A 1 176 ? 7.231 1.124 -27.755 1.00 55.31 176 GLY A O 1
ATOM 1367 N N . VAL A 1 177 ? 7.189 0.431 -25.619 1.00 58.25 177 VAL A N 1
ATOM 1368 C CA . VAL A 1 177 ? 6.231 1.426 -25.115 1.00 58.25 177 VAL A CA 1
ATOM 1369 C C . VAL A 1 177 ? 6.981 2.532 -24.372 1.00 58.25 177 VAL A C 1
ATOM 1371 O O . VAL A 1 177 ? 7.839 2.268 -23.531 1.00 58.25 177 VAL A O 1
ATOM 1374 N N . ARG A 1 178 ? 6.644 3.800 -24.646 1.00 59.56 178 ARG A N 1
ATOM 1375 C CA . ARG A 1 178 ? 7.056 4.910 -23.776 1.00 59.56 178 ARG A CA 1
ATOM 1376 C C . ARG A 1 178 ? 6.138 4.936 -22.564 1.00 59.56 178 ARG A C 1
ATOM 1378 O O . ARG A 1 178 ? 5.026 5.453 -22.640 1.00 59.56 178 ARG A O 1
ATOM 1385 N N . TYR A 1 179 ? 6.601 4.383 -21.454 1.00 60.66 179 TYR A N 1
ATOM 1386 C CA . TYR A 1 179 ? 5.864 4.446 -20.203 1.00 60.66 179 TYR A CA 1
ATOM 1387 C C . TYR A 1 179 ? 5.923 5.864 -19.633 1.00 60.66 179 TYR A C 1
ATOM 1389 O O . TYR A 1 179 ? 6.968 6.344 -19.205 1.00 60.66 179 TYR A O 1
ATOM 1397 N N . ASN A 1 180 ? 4.780 6.545 -19.639 1.00 64.56 180 ASN A N 1
ATOM 1398 C CA . ASN A 1 180 ? 4.555 7.740 -18.835 1.00 64.56 180 ASN A CA 1
ATOM 1399 C C . ASN A 1 180 ? 3.920 7.288 -17.522 1.00 64.56 180 ASN A C 1
ATOM 1401 O O . ASN A 1 180 ? 2.827 6.720 -17.574 1.00 64.56 180 ASN A O 1
ATOM 1405 N N . LEU A 1 181 ? 4.572 7.537 -16.379 1.00 62.16 181 LEU A N 1
ATOM 1406 C CA . LEU A 1 181 ? 4.102 7.119 -15.047 1.00 62.16 181 LEU A CA 1
ATOM 1407 C C . LEU A 1 181 ? 2.630 7.448 -14.792 1.00 62.16 181 LEU A C 1
ATOM 1409 O O . LEU A 1 181 ? 1.936 6.651 -14.182 1.00 62.16 181 LEU A O 1
ATOM 1413 N N . ASN A 1 182 ? 2.098 8.522 -15.373 1.00 65.06 182 ASN A N 1
ATOM 1414 C CA . ASN A 1 182 ? 0.691 8.895 -15.211 1.00 65.06 182 ASN A CA 1
ATOM 1415 C C . ASN A 1 182 ? -0.315 7.996 -15.958 1.00 65.06 182 ASN A C 1
ATOM 1417 O O . ASN A 1 182 ? -1.522 8.181 -15.817 1.00 65.06 182 ASN A O 1
ATOM 1421 N N . THR A 1 183 ? 0.146 7.074 -16.804 1.00 71.69 183 THR A N 1
ATOM 1422 C CA . THR A 1 183 ? -0.719 6.310 -17.725 1.00 71.69 183 THR A CA 1
ATOM 1423 C C . THR A 1 183 ? -0.635 4.804 -17.557 1.00 71.69 183 THR A C 1
ATOM 1425 O O . THR A 1 183 ? -1.531 4.110 -18.034 1.00 71.69 183 THR A O 1
ATOM 1428 N N . TRP A 1 184 ? 0.396 4.291 -16.884 1.00 78.88 184 TRP A N 1
ATOM 1429 C CA . TRP A 1 184 ? 0.542 2.855 -16.684 1.00 78.88 184 TRP A CA 1
ATOM 1430 C C . TRP A 1 184 ? 0.337 2.447 -15.232 1.00 78.88 184 TRP A C 1
ATOM 1432 O O . TRP A 1 184 ? 0.482 3.247 -14.311 1.00 78.88 184 TRP A O 1
ATOM 1442 N N . ARG A 1 185 ? -0.054 1.189 -15.041 1.00 85.19 185 ARG A N 1
ATOM 1443 C CA . ARG A 1 185 ? -0.383 0.604 -13.740 1.00 85.19 185 ARG A CA 1
ATOM 1444 C C . ARG A 1 185 ? 0.278 -0.758 -13.602 1.00 85.19 185 ARG A C 1
ATOM 1446 O O . ARG A 1 185 ? 0.394 -1.486 -14.589 1.00 85.19 185 ARG A O 1
ATOM 1453 N N . ILE A 1 186 ? 0.634 -1.107 -12.372 1.00 89.25 186 ILE A N 1
ATOM 1454 C CA . ILE A 1 186 ? 0.954 -2.479 -11.977 1.00 89.25 186 ILE A CA 1
ATOM 1455 C C . ILE A 1 186 ? -0.297 -3.033 -11.311 1.00 89.25 186 ILE A C 1
ATOM 1457 O O . ILE A 1 186 ? -0.820 -2.429 -10.379 1.00 89.25 186 ILE A O 1
ATOM 1461 N N . LEU A 1 187 ? -0.811 -4.144 -11.824 1.00 89.88 187 LEU A N 1
ATOM 1462 C CA . LEU A 1 187 ? -2.027 -4.776 -11.319 1.00 89.88 187 LEU A CA 1
ATOM 1463 C C . LEU A 1 187 ? -1.735 -6.223 -10.939 1.00 89.88 187 LEU A C 1
ATOM 1465 O O . LEU A 1 187 ? -0.958 -6.899 -11.616 1.00 89.88 187 LEU A O 1
ATOM 1469 N N . ALA A 1 188 ? -2.395 -6.719 -9.895 1.00 88.50 188 ALA A N 1
ATOM 1470 C CA . ALA A 1 188 ? -2.396 -8.145 -9.602 1.00 88.50 188 ALA A CA 1
ATOM 1471 C C . ALA A 1 188 ? -3.054 -8.923 -10.755 1.00 88.50 188 ALA A C 1
ATOM 1473 O O . ALA A 1 188 ? -4.109 -8.544 -11.272 1.00 88.50 188 ALA A O 1
ATOM 1474 N N . GLY A 1 189 ? -2.422 -10.018 -11.167 1.00 86.44 189 GLY A N 1
ATOM 1475 C CA . GLY A 1 189 ? -3.017 -11.004 -12.057 1.00 86.44 189 GLY A CA 1
ATOM 1476 C C . GLY A 1 189 ? -4.050 -11.863 -11.327 1.00 86.44 189 GLY A C 1
ATOM 1477 O O . GLY A 1 189 ? -4.129 -11.879 -10.104 1.00 86.44 189 GLY A O 1
ATOM 1478 N N . ARG A 1 190 ? -4.853 -12.610 -12.094 1.00 83.56 190 ARG A N 1
ATOM 1479 C CA . ARG A 1 190 ? -5.826 -13.562 -11.524 1.00 83.56 190 ARG A CA 1
ATOM 1480 C C . ARG A 1 190 ? -5.178 -14.816 -10.948 1.00 83.56 190 ARG A C 1
ATOM 1482 O O . ARG A 1 190 ? -5.776 -15.484 -10.114 1.00 83.56 190 ARG A O 1
ATOM 1489 N N . GLU A 1 191 ? -4.007 -15.171 -11.459 1.00 85.44 191 GLU A N 1
ATOM 1490 C CA . GLU A 1 191 ? -3.240 -16.304 -10.962 1.00 85.44 191 GLU A CA 1
ATOM 1491 C C . GLU A 1 191 ? -2.280 -15.837 -9.862 1.00 85.44 191 GLU A C 1
ATOM 1493 O O . GLU A 1 191 ? -1.745 -14.727 -9.967 1.00 85.44 191 GLU A O 1
ATOM 1498 N N . PRO A 1 192 ? -2.008 -16.679 -8.846 1.00 83.75 192 PRO A N 1
ATOM 1499 C CA . PRO A 1 192 ? -0.976 -16.392 -7.862 1.00 83.75 192 PRO A CA 1
ATOM 1500 C C . PRO A 1 192 ? 0.344 -16.056 -8.548 1.00 83.75 192 PRO A C 1
ATOM 1502 O O . PRO A 1 192 ? 0.716 -16.701 -9.537 1.00 83.75 192 PRO A O 1
ATOM 1505 N N . ARG A 1 193 ? 1.059 -15.063 -8.007 1.00 87.19 193 ARG A N 1
ATOM 1506 C CA . ARG A 1 193 ? 2.372 -14.650 -8.520 1.00 87.19 193 ARG A CA 1
ATOM 1507 C C . ARG A 1 193 ? 2.358 -14.240 -9.992 1.00 87.19 193 ARG A C 1
ATOM 1509 O O . ARG A 1 193 ? 3.332 -14.424 -10.715 1.00 87.19 193 ARG A O 1
ATOM 1516 N N . VAL A 1 194 ? 1.257 -13.663 -10.455 1.00 88.31 194 VAL A N 1
ATOM 1517 C CA . VAL A 1 194 ? 1.203 -12.972 -11.741 1.00 88.31 194 VAL A CA 1
ATOM 1518 C C . VAL A 1 194 ? 0.932 -11.501 -11.481 1.00 88.31 194 VAL A C 1
ATOM 1520 O O . VAL A 1 194 ? 0.059 -11.157 -10.688 1.00 88.31 194 VAL A O 1
ATOM 1523 N N . PHE A 1 195 ? 1.659 -10.626 -12.166 1.00 90.75 195 PHE A N 1
ATOM 1524 C CA . PHE A 1 195 ? 1.327 -9.209 -12.246 1.00 90.75 195 PHE A CA 1
ATOM 1525 C C . PHE A 1 195 ? 1.194 -8.779 -13.703 1.00 90.75 195 PHE A C 1
ATOM 1527 O O . PHE A 1 195 ? 1.708 -9.417 -14.626 1.00 90.75 195 PHE A O 1
ATOM 1534 N N . VAL A 1 196 ? 0.454 -7.699 -13.903 1.00 89.62 196 VAL A N 1
ATOM 1535 C CA . VAL A 1 196 ? 0.163 -7.130 -15.212 1.00 89.62 196 VAL A CA 1
ATOM 1536 C C . VAL A 1 196 ? 0.706 -5.717 -15.252 1.00 89.62 196 VAL A C 1
ATOM 1538 O O . VAL A 1 196 ? 0.386 -4.901 -14.386 1.00 89.62 196 VAL A O 1
ATOM 1541 N N . LEU A 1 197 ? 1.493 -5.425 -16.282 1.00 87.88 197 LEU A N 1
ATOM 1542 C CA . LEU A 1 197 ? 1.798 -4.056 -16.666 1.00 87.88 197 LEU A CA 1
ATOM 1543 C C . LEU A 1 197 ? 0.733 -3.614 -17.661 1.00 87.88 197 LEU A C 1
ATOM 1545 O O . LEU A 1 197 ? 0.629 -4.150 -18.765 1.00 87.88 197 LEU A O 1
ATOM 1549 N N . HIS A 1 198 ? -0.090 -2.660 -17.243 1.00 85.19 198 HIS A N 1
ATOM 1550 C CA . HIS A 1 198 ? -1.178 -2.129 -18.053 1.00 85.19 198 HIS A CA 1
ATOM 1551 C C . HIS A 1 198 ? -0.844 -0.714 -18.506 1.00 85.19 198 HIS A C 1
ATOM 1553 O O . HIS A 1 198 ? -0.568 0.144 -17.672 1.00 85.19 198 HIS A O 1
ATOM 1559 N N . SER A 1 199 ? -0.912 -0.463 -19.808 1.00 80.75 199 SER A N 1
ATOM 1560 C CA . SER A 1 199 ? -0.910 0.866 -20.422 1.00 80.75 199 SER A CA 1
ATOM 1561 C C . SER A 1 199 ? -2.147 1.011 -21.322 1.00 80.75 199 SER A C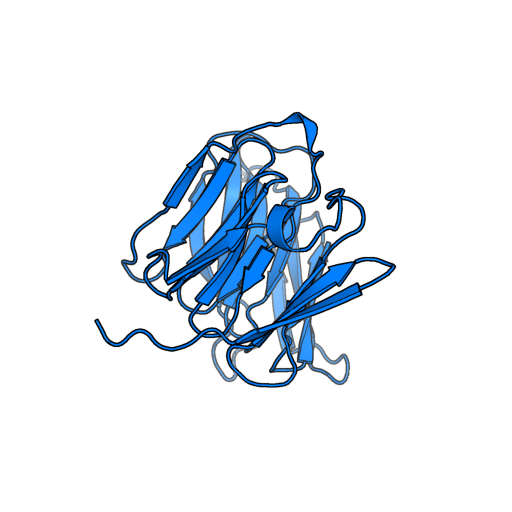 1
ATOM 1563 O O . SER A 1 199 ? -2.778 -0.000 -21.637 1.00 80.75 199 SER A O 1
ATOM 1565 N N . PRO A 1 200 ? -2.521 2.230 -21.760 1.00 79.25 200 PRO A N 1
ATOM 1566 C CA . PRO A 1 200 ? -3.742 2.439 -22.547 1.00 79.25 200 PRO A CA 1
ATOM 1567 C C . PRO A 1 200 ? -3.854 1.548 -23.793 1.00 79.25 200 PRO A C 1
ATOM 1569 O O . PRO A 1 200 ? -4.955 1.148 -24.160 1.00 79.25 200 PRO A O 1
ATOM 1572 N N . ASP A 1 201 ? -2.717 1.199 -24.397 1.00 79.75 201 ASP A N 1
ATOM 1573 C CA . ASP A 1 201 ? -2.656 0.455 -25.655 1.00 79.75 201 ASP A CA 1
ATOM 1574 C C . ASP A 1 201 ? -2.148 -0.988 -25.483 1.00 79.75 201 ASP A C 1
ATOM 1576 O O . ASP A 1 201 ? -2.006 -1.711 -26.474 1.00 79.75 201 ASP A O 1
ATOM 1580 N N . ARG A 1 202 ? -1.818 -1.425 -24.254 1.00 78.88 202 ARG A N 1
ATOM 1581 C CA . ARG A 1 202 ? -1.142 -2.714 -24.039 1.00 78.88 202 ARG A CA 1
ATOM 1582 C C . ARG A 1 202 ? -1.350 -3.325 -22.653 1.00 78.88 202 ARG A C 1
ATOM 1584 O O . ARG A 1 202 ? -1.386 -2.642 -21.634 1.00 78.88 202 ARG A O 1
ATOM 1591 N N . LEU A 1 203 ? -1.402 -4.655 -22.636 1.00 82.06 203 LEU A N 1
ATOM 1592 C CA . LEU A 1 203 ? -1.380 -5.489 -21.437 1.00 82.06 203 LEU A CA 1
ATOM 1593 C C . LEU A 1 203 ? -0.237 -6.499 -21.556 1.00 82.06 203 LEU A C 1
ATOM 1595 O O . LEU A 1 203 ? -0.273 -7.362 -22.433 1.00 82.06 203 LEU A O 1
ATOM 1599 N N . ASP A 1 204 ? 0.754 -6.398 -20.675 1.00 83.31 204 ASP A N 1
ATOM 1600 C CA . ASP A 1 204 ? 1.856 -7.355 -20.574 1.00 83.31 204 ASP A CA 1
ATOM 1601 C C . ASP A 1 204 ? 1.741 -8.150 -19.270 1.00 83.31 204 ASP A C 1
ATOM 1603 O O . ASP A 1 204 ? 1.591 -7.577 -18.190 1.00 83.31 204 ASP A O 1
ATOM 1607 N N . PHE A 1 205 ? 1.809 -9.477 -19.372 1.00 85.38 205 PHE A N 1
ATOM 1608 C CA . PHE A 1 205 ? 1.664 -10.395 -18.243 1.00 85.38 205 PHE A CA 1
ATOM 1609 C C . PHE A 1 205 ? 3.024 -10.947 -17.832 1.00 85.38 205 PHE A C 1
ATOM 1611 O O . PHE A 1 205 ? 3.766 -11.467 -18.666 1.00 85.38 205 PHE A O 1
ATOM 1618 N N . TYR A 1 206 ? 3.307 -10.905 -16.535 1.00 84.88 206 TYR A N 1
ATOM 1619 C CA . TYR A 1 206 ? 4.550 -11.402 -15.961 1.00 84.88 206 TYR A CA 1
ATOM 1620 C C . TYR A 1 206 ? 4.233 -12.387 -14.847 1.00 84.88 206 TYR A C 1
ATOM 1622 O O . TYR A 1 206 ? 3.479 -12.075 -13.927 1.00 84.88 206 TYR A O 1
ATOM 1630 N N . ARG A 1 207 ? 4.813 -13.586 -14.930 1.00 85.31 207 ARG A N 1
ATOM 1631 C CA . ARG A 1 207 ? 4.760 -14.580 -13.855 1.00 85.31 207 ARG A CA 1
ATOM 1632 C C . ARG A 1 207 ? 6.034 -14.464 -13.028 1.00 85.31 207 ARG A C 1
ATOM 1634 O O . ARG A 1 207 ? 7.125 -14.635 -13.569 1.00 85.31 207 ARG A O 1
ATOM 1641 N N . VAL A 1 208 ? 5.884 -14.208 -11.736 1.00 81.00 208 VAL A N 1
ATOM 1642 C CA . VAL A 1 208 ? 6.962 -14.277 -10.751 1.00 81.00 208 VAL A CA 1
ATOM 1643 C C . VAL A 1 208 ? 7.287 -15.757 -10.557 1.00 81.00 208 VAL A C 1
ATOM 1645 O O . VAL A 1 208 ? 6.492 -16.516 -10.000 1.00 81.00 208 VAL A O 1
ATOM 1648 N N . GLN A 1 209 ? 8.408 -16.199 -11.125 1.00 76.25 209 GLN A N 1
ATOM 1649 C CA . GLN A 1 209 ? 8.896 -17.560 -10.927 1.00 76.25 209 GLN A CA 1
ATOM 1650 C C . GLN A 1 209 ? 9.685 -17.633 -9.625 1.00 76.25 209 GLN A C 1
ATOM 1652 O O . GLN A 1 209 ? 10.446 -16.730 -9.293 1.00 76.25 209 GLN A O 1
ATOM 1657 N N . GLU A 1 210 ? 9.483 -18.724 -8.899 1.00 56.19 210 GLU A N 1
ATOM 1658 C CA . GLU A 1 210 ? 10.226 -19.038 -7.691 1.00 56.19 210 GLU A CA 1
ATOM 1659 C C . GLU A 1 210 ? 11.666 -19.378 -8.094 1.00 56.19 210 GLU A C 1
ATOM 1661 O O . GLU A 1 210 ? 11.912 -20.417 -8.709 1.00 56.19 210 GLU A O 1
ATOM 1666 N N . PHE A 1 211 ? 12.621 -18.497 -7.800 1.00 49.97 211 PHE A N 1
ATOM 1667 C CA . PHE A 1 211 ? 14.023 -18.886 -7.854 1.00 49.97 211 PHE A CA 1
ATOM 1668 C C . PHE A 1 211 ? 14.323 -19.611 -6.549 1.00 49.97 211 PHE A C 1
ATOM 1670 O O . PHE A 1 211 ? 14.402 -19.000 -5.486 1.00 49.97 211 PHE A O 1
ATOM 1677 N N . THR A 1 212 ? 14.435 -20.937 -6.616 1.00 40.41 212 THR A N 1
ATOM 1678 C CA . THR A 1 212 ? 15.048 -21.696 -5.525 1.00 40.41 212 THR A CA 1
ATOM 1679 C C . THR A 1 212 ? 16.495 -21.217 -5.435 1.00 40.41 212 THR A C 1
ATOM 1681 O O . THR A 1 212 ? 17.232 -21.348 -6.413 1.00 40.41 212 THR A O 1
ATOM 1684 N N . ARG A 1 213 ? 16.850 -20.578 -4.316 1.00 46.12 213 ARG A N 1
ATOM 1685 C CA . ARG A 1 213 ? 18.229 -20.159 -4.033 1.00 46.12 213 ARG A CA 1
ATOM 1686 C C . ARG A 1 213 ? 19.169 -21.363 -3.989 1.00 46.12 213 ARG A C 1
ATOM 1688 O O . ARG A 1 213 ? 18.737 -22.427 -3.487 1.00 46.12 213 ARG A O 1
#

Radius of gyration: 17.07 Å; chains: 1; bounding box: 39×39×53 Å

Secondary structure (DSSP, 8-state):
-EEE-TTT--EEEEETTTEEEEE-TTS-EEEEEE----TTSPPPEEEEEEE-TTSSEEEEEEEETTEEEEEEEE--TT-SB-EEEEEEE-SS---SPPEEEE-SSEEEEE-SSEEEEEESTTPPPEEEE-S-GGG-S---EEE-SSEEEEEETTTEEEEEETTS-EEEEEEGGGGT----TTT-EEEE-SSTTEEEEEETTEEEEEE------